Protein AF-R6RIB2-F1 (afdb_monomer_lite)

Secondary structure (DSSP, 8-state):
---TTBPPHHHHHHHHHHHHHHHHHHHHHHIIIIIHHHHHHSHHHHHHHHHHHHHHHT-TTTEEE-TTS-EEES--TTT--GGGHHHHHHHHHHHHHHH-TT-HHHHHHHHHHHT-TTTEEEETTTTEEEE-B-TTSPBP--HHHHHHHHHHHHHHHHHHHHHH-HHHHHHHHHHHHHHHHHHHHHHHHHHIIIIIIHHHHSGGG--HHHHHTTEEEEESS-SSSBPPHHHHHHHHHHHHHHHHHHHHTTTHHHHHHHHHHHHSTT---HHHHHHTEEEEEHHHHHHHHHHHHHHHHHHHHHHHHHHHHHTTSSS-S------------

Sequence (329 aa):
MNNRYKANPTSRLVATLIDLLICFVLYTLLASFVINPIVSNSDDYKNSFEVYERTLCAYPTLIIKNENNQMTFYLTNKTYDNTKTQEYDNNFIAIYNSCDPTGEQAKAYVESQKAQDKIFVYDEVSNTCSLYKDENGKEVDASSFYLNAQNAVFQYLHKYLMKNNSEYNTSYTKVLNYTNGSKYVGIFVSLLIVFLLFPMIFKNGETLGKKIFSLRLGKISDDVEPIKKWQVLVRFVIIALEVMGSLILYGIPLLVSMLMMMFTKNNFAIHDYAARTLVLDNKLIAREMNTTNNVIDVEANTVSTEEKSDEKTENTEEVIEIKNSDVDE

Radius of gyration: 39.17 Å; chains: 1; bounding box: 84×40×154 Å

Structure (mmCIF, N/CA/C/O backbone):
data_AF-R6RIB2-F1
#
_entry.id   AF-R6RIB2-F1
#
loop_
_atom_site.group_PDB
_atom_site.id
_atom_site.type_symbol
_atom_site.label_atom_id
_atom_site.label_alt_id
_atom_site.label_comp_id
_atom_site.label_asym_id
_atom_site.label_entity_id
_atom_site.label_seq_id
_atom_site.pdbx_PDB_ins_code
_atom_site.Cartn_x
_atom_site.Cartn_y
_atom_site.Cartn_z
_atom_site.occupancy
_atom_site.B_iso_or_equiv
_atom_site.auth_seq_id
_atom_site.auth_comp_id
_atom_site.auth_asym_id
_atom_site.auth_atom_id
_atom_site.pdbx_PDB_model_num
ATOM 1 N N . MET A 1 1 ? 16.097 19.258 -36.459 1.00 47.47 1 MET A N 1
ATOM 2 C CA . MET A 1 1 ? 16.703 17.975 -36.869 1.00 47.47 1 MET A CA 1
ATOM 3 C C . MET A 1 1 ? 15.576 17.037 -37.244 1.00 47.47 1 MET A C 1
ATOM 5 O O . MET A 1 1 ? 14.666 16.866 -36.442 1.00 47.47 1 MET A O 1
ATOM 9 N N . ASN A 1 2 ? 15.573 16.549 -38.482 1.00 51.31 2 ASN A N 1
ATOM 10 C CA . ASN A 1 2 ? 14.544 15.648 -38.990 1.00 51.31 2 ASN A CA 1
ATOM 11 C C . ASN A 1 2 ? 15.121 14.226 -38.936 1.00 51.31 2 ASN A C 1
ATOM 13 O O . ASN A 1 2 ? 15.840 13.818 -39.846 1.00 51.31 2 ASN A O 1
ATOM 17 N N . ASN A 1 3 ? 14.908 13.529 -37.819 1.00 66.25 3 ASN A N 1
ATOM 18 C CA . ASN A 1 3 ? 15.473 12.195 -37.594 1.00 66.25 3 ASN A CA 1
ATOM 19 C C . ASN A 1 3 ? 14.651 11.179 -38.391 1.00 66.25 3 ASN A C 1
ATOM 21 O O . ASN A 1 3 ? 13.522 10.856 -38.013 1.00 66.25 3 ASN A O 1
ATOM 25 N N . ARG A 1 4 ? 15.210 10.717 -39.515 1.00 70.75 4 ARG A N 1
ATOM 26 C CA . ARG A 1 4 ? 14.517 9.908 -40.538 1.00 70.75 4 ARG A CA 1
ATOM 27 C C . ARG A 1 4 ? 13.958 8.589 -39.998 1.00 70.75 4 ARG A C 1
ATOM 29 O O . ARG A 1 4 ? 12.928 8.119 -40.460 1.00 70.75 4 ARG A O 1
ATOM 36 N N . TYR A 1 5 ? 14.592 8.039 -38.966 1.00 83.38 5 TYR A N 1
ATOM 37 C CA . TYR A 1 5 ? 14.292 6.712 -38.417 1.00 83.38 5 TYR A CA 1
ATOM 38 C C . TYR A 1 5 ? 13.518 6.739 -37.097 1.00 83.38 5 TYR A C 1
ATOM 40 O O . TYR A 1 5 ? 13.434 5.735 -36.383 1.00 83.38 5 TYR A O 1
ATOM 48 N N . LYS A 1 6 ? 13.008 7.906 -36.706 1.00 84.69 6 LYS A N 1
ATOM 49 C CA . LYS A 1 6 ? 12.360 8.097 -35.412 1.00 84.69 6 LYS A CA 1
ATOM 50 C C . LYS A 1 6 ? 11.087 7.257 -35.303 1.00 84.69 6 LYS A C 1
ATOM 52 O O . LYS A 1 6 ? 10.217 7.303 -36.167 1.00 84.69 6 LYS A O 1
ATOM 57 N N . ALA A 1 7 ? 10.950 6.542 -34.191 1.00 85.69 7 ALA A N 1
ATOM 58 C CA . ALA A 1 7 ? 9.785 5.702 -33.952 1.00 85.69 7 ALA A CA 1
ATOM 59 C C . ALA A 1 7 ? 8.506 6.520 -33.695 1.00 85.69 7 ALA A C 1
ATOM 61 O O . ALA A 1 7 ? 8.541 7.582 -33.056 1.00 85.69 7 ALA A O 1
ATOM 62 N N . ASN A 1 8 ? 7.364 5.978 -34.132 1.00 88.44 8 ASN A N 1
ATOM 63 C CA . ASN A 1 8 ? 6.043 6.553 -33.883 1.00 88.44 8 ASN A CA 1
ATOM 64 C C . ASN A 1 8 ? 5.800 6.699 -32.359 1.00 88.44 8 ASN A C 1
ATOM 66 O O . ASN A 1 8 ? 6.003 5.726 -31.620 1.00 88.44 8 ASN A O 1
ATOM 70 N N . PRO A 1 9 ? 5.371 7.880 -31.864 1.00 86.19 9 PRO A N 1
ATOM 71 C CA . PRO A 1 9 ? 5.070 8.096 -30.447 1.00 86.19 9 PRO A CA 1
ATOM 72 C C . PRO A 1 9 ? 4.091 7.067 -29.863 1.00 86.19 9 PRO A C 1
ATOM 74 O O . PRO A 1 9 ? 4.280 6.649 -28.723 1.00 86.19 9 PRO A O 1
ATOM 77 N N . THR A 1 10 ? 3.111 6.581 -30.633 1.00 88.50 10 THR A N 1
ATOM 78 C CA . THR A 1 10 ? 2.164 5.558 -30.159 1.00 88.50 10 THR A CA 1
ATOM 79 C C . THR A 1 10 ? 2.853 4.223 -29.881 1.00 88.50 10 THR A C 1
ATOM 81 O O . THR A 1 10 ? 2.674 3.653 -28.808 1.00 88.50 10 THR A O 1
ATOM 84 N N . SER A 1 11 ? 3.695 3.731 -30.795 1.00 89.38 11 SER A N 1
ATOM 85 C CA . SER A 1 11 ? 4.431 2.472 -30.594 1.00 89.38 11 SER A CA 1
ATOM 86 C C . SER A 1 11 ? 5.393 2.564 -29.407 1.00 89.38 11 SER A C 1
ATOM 88 O O . SER A 1 11 ? 5.550 1.604 -28.659 1.00 89.38 11 SER A O 1
ATOM 90 N N . ARG A 1 12 ? 5.994 3.739 -29.185 1.00 89.88 12 ARG A N 1
ATOM 91 C CA . ARG A 1 12 ? 6.851 4.005 -28.018 1.00 89.88 12 ARG A CA 1
ATOM 92 C C . ARG A 1 12 ? 6.073 4.023 -26.709 1.00 89.88 12 ARG A C 1
ATOM 94 O O . ARG A 1 12 ? 6.560 3.502 -25.705 1.00 89.88 12 ARG A O 1
ATOM 101 N N . LEU A 1 13 ? 4.878 4.610 -26.721 1.00 90.44 13 LEU A N 1
ATOM 102 C CA . LEU A 1 13 ? 3.993 4.622 -25.566 1.00 90.44 13 LEU A CA 1
ATOM 103 C C . LEU A 1 13 ? 3.588 3.202 -25.183 1.00 90.44 13 LEU A C 1
ATOM 105 O O . LEU A 1 13 ? 3.780 2.804 -24.040 1.00 90.44 13 LEU A O 1
ATOM 109 N N . VAL A 1 14 ? 3.102 2.421 -26.148 1.00 92.44 14 VAL A N 1
ATOM 110 C CA . VAL A 1 14 ? 2.671 1.041 -25.903 1.00 92.44 14 VAL A CA 1
ATOM 111 C C . VAL A 1 14 ? 3.847 0.166 -25.456 1.00 92.44 14 VAL A C 1
ATOM 113 O O . VAL A 1 14 ? 3.695 -0.605 -24.512 1.00 92.44 14 VAL A O 1
ATOM 116 N N . ALA A 1 15 ? 5.037 0.335 -26.045 1.00 93.12 15 ALA A N 1
ATOM 117 C CA . ALA A 1 15 ? 6.249 -0.346 -25.584 1.00 93.12 15 ALA A CA 1
ATOM 118 C C . ALA A 1 15 ? 6.570 -0.021 -24.113 1.00 93.12 15 ALA A C 1
ATOM 120 O O . ALA A 1 15 ? 6.810 -0.932 -23.326 1.00 93.12 15 ALA A O 1
ATOM 121 N N . THR A 1 16 ? 6.506 1.259 -23.729 1.00 91.25 16 THR A N 1
ATOM 122 C CA . THR A 1 16 ? 6.726 1.695 -22.338 1.00 91.25 16 THR A CA 1
ATOM 123 C C . THR A 1 16 ? 5.664 1.133 -21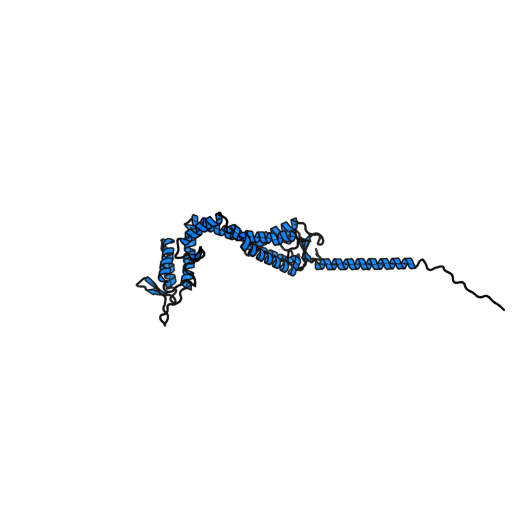.387 1.00 91.25 16 THR A C 1
ATOM 125 O O . THR A 1 16 ? 6.002 0.702 -20.290 1.00 91.25 16 THR A O 1
ATOM 128 N N . LEU A 1 17 ? 4.390 1.089 -21.794 1.00 92.94 17 LEU A N 1
ATOM 129 C CA . LEU A 1 17 ? 3.315 0.498 -20.987 1.00 92.94 17 LEU A CA 1
ATOM 130 C C . LEU A 1 17 ? 3.514 -1.007 -20.777 1.00 92.94 17 LEU A C 1
ATOM 132 O O . LEU A 1 17 ? 3.288 -1.500 -19.675 1.00 92.94 17 LEU A O 1
ATOM 136 N N . ILE A 1 18 ? 3.981 -1.730 -21.799 1.00 95.69 18 ILE A N 1
ATOM 137 C CA . ILE A 1 18 ? 4.347 -3.145 -21.664 1.00 95.69 18 ILE A CA 1
ATOM 138 C C . ILE A 1 18 ? 5.528 -3.312 -20.710 1.00 95.69 18 ILE A C 1
ATOM 140 O O . ILE A 1 18 ? 5.477 -4.180 -19.845 1.00 95.69 18 ILE A O 1
ATOM 144 N N . ASP A 1 19 ? 6.560 -2.472 -20.808 1.00 95.06 19 ASP A N 1
ATOM 145 C CA . ASP A 1 19 ? 7.682 -2.514 -19.865 1.00 95.06 19 ASP A CA 1
ATOM 146 C C . ASP A 1 19 ? 7.220 -2.252 -18.420 1.00 95.06 19 ASP A C 1
ATOM 148 O O . ASP A 1 19 ? 7.635 -2.961 -17.505 1.00 95.06 19 ASP A O 1
ATOM 152 N N . LEU A 1 20 ? 6.308 -1.297 -18.203 1.00 94.50 20 LEU A N 1
ATOM 153 C CA . LEU A 1 20 ? 5.715 -1.037 -16.886 1.00 94.50 20 LEU A CA 1
ATOM 154 C C . LEU A 1 20 ? 4.855 -2.206 -16.385 1.00 94.50 20 LEU A C 1
ATOM 156 O O . LEU A 1 20 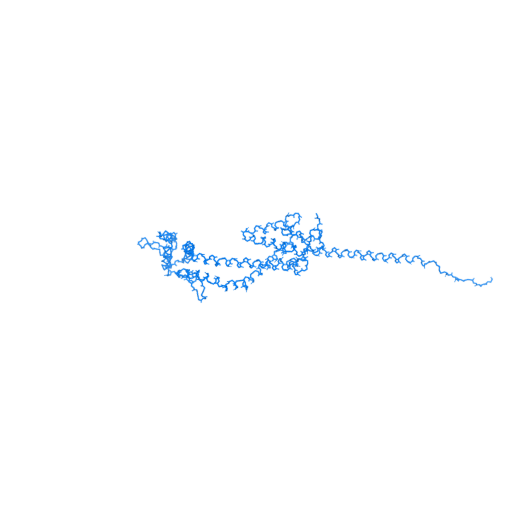? 4.904 -2.529 -15.198 1.00 94.50 20 LEU A O 1
ATOM 160 N N . LEU A 1 21 ? 4.108 -2.874 -17.267 1.00 96.19 21 LEU A N 1
ATOM 161 C CA . LEU A 1 21 ? 3.358 -4.081 -16.918 1.00 96.19 21 LEU A CA 1
ATOM 162 C C . LEU A 1 21 ? 4.302 -5.222 -16.515 1.00 96.19 21 LEU A C 1
ATOM 164 O O . LEU A 1 21 ? 4.064 -5.890 -15.511 1.00 96.19 21 LEU A O 1
ATOM 168 N N . ILE A 1 22 ? 5.400 -5.415 -17.251 1.00 96.38 22 ILE A N 1
ATOM 169 C CA . ILE A 1 22 ? 6.435 -6.399 -16.910 1.00 96.38 22 ILE A CA 1
ATOM 170 C C . ILE A 1 22 ? 7.066 -6.054 -15.556 1.00 96.38 22 ILE A C 1
ATOM 172 O O . ILE A 1 22 ? 7.221 -6.946 -14.724 1.00 96.38 22 ILE A O 1
ATOM 176 N N . CYS A 1 23 ? 7.372 -4.778 -15.292 1.00 96.31 23 CYS A N 1
ATOM 177 C CA . CYS A 1 23 ? 7.831 -4.320 -13.977 1.00 96.31 23 CYS A CA 1
ATOM 178 C C . CYS A 1 23 ? 6.836 -4.664 -12.871 1.00 96.31 23 CYS A C 1
ATOM 180 O O . CYS A 1 23 ? 7.251 -5.123 -11.813 1.00 96.31 23 CYS A O 1
ATOM 182 N N . PHE A 1 24 ? 5.539 -4.445 -13.099 1.00 95.94 24 PHE A N 1
ATOM 183 C CA . PHE A 1 24 ? 4.503 -4.750 -12.118 1.00 95.94 24 PHE A CA 1
ATOM 184 C C . PHE A 1 24 ? 4.428 -6.252 -11.824 1.00 95.94 24 PHE A C 1
ATOM 186 O O . PHE A 1 24 ? 4.458 -6.650 -10.661 1.00 95.94 24 PHE A O 1
ATOM 193 N N . VAL A 1 25 ? 4.415 -7.096 -12.860 1.00 97.56 25 VAL A N 1
ATOM 194 C CA . VAL A 1 25 ? 4.433 -8.558 -12.695 1.00 97.56 25 VAL A CA 1
ATOM 195 C C . VAL A 1 25 ? 5.686 -8.994 -11.936 1.00 97.56 25 VAL A C 1
ATOM 197 O O . VAL A 1 25 ? 5.592 -9.712 -10.942 1.00 97.56 25 VAL A O 1
ATOM 200 N N . LEU A 1 26 ? 6.858 -8.503 -12.337 1.00 97.06 26 LEU A N 1
ATOM 201 C CA . LEU A 1 26 ? 8.120 -8.822 -11.678 1.00 97.06 26 LEU A CA 1
ATOM 202 C C . LEU A 1 26 ? 8.134 -8.372 -10.211 1.00 97.06 26 LEU A C 1
ATOM 204 O O . LEU A 1 26 ? 8.558 -9.135 -9.347 1.00 97.06 26 LEU A O 1
ATOM 208 N N . TYR A 1 27 ? 7.594 -7.188 -9.920 1.00 96.81 27 TYR A N 1
ATOM 209 C CA . TYR A 1 27 ? 7.416 -6.692 -8.561 1.00 96.81 27 TYR A CA 1
ATOM 210 C C . TYR A 1 27 ? 6.544 -7.633 -7.735 1.00 96.81 27 TYR A C 1
ATOM 212 O O . TYR A 1 27 ? 6.947 -8.001 -6.638 1.00 96.81 27 TYR A O 1
ATOM 220 N N . THR A 1 28 ? 5.384 -8.060 -8.245 1.00 96.50 28 THR A N 1
ATOM 221 C CA . THR A 1 28 ? 4.493 -8.959 -7.491 1.00 96.50 28 THR A CA 1
ATOM 222 C C . THR A 1 28 ? 5.155 -10.302 -7.177 1.00 96.50 28 THR A C 1
ATOM 224 O O . THR A 1 28 ? 5.021 -10.805 -6.059 1.00 96.50 28 THR A O 1
ATOM 227 N N . LEU A 1 29 ? 5.934 -10.847 -8.118 1.00 97.06 29 LEU A N 1
ATOM 228 C CA . LEU A 1 29 ? 6.698 -12.079 -7.920 1.00 97.06 29 LEU A CA 1
ATOM 229 C C . LEU A 1 29 ? 7.811 -11.886 -6.884 1.00 97.06 29 LEU A C 1
ATOM 231 O O . LEU A 1 29 ? 7.908 -12.657 -5.930 1.00 97.06 29 LEU A O 1
ATOM 235 N N . LEU A 1 30 ? 8.620 -10.832 -7.024 1.00 96.00 30 LEU A N 1
ATOM 236 C CA . LEU A 1 30 ? 9.699 -10.526 -6.084 1.00 96.00 30 LEU A CA 1
ATOM 237 C C . LEU A 1 30 ? 9.163 -10.226 -4.683 1.00 96.00 30 LEU A C 1
ATOM 239 O O . LEU A 1 30 ? 9.714 -10.722 -3.705 1.00 96.00 30 LEU A O 1
ATOM 243 N N . ALA A 1 31 ? 8.081 -9.456 -4.574 1.00 94.25 31 ALA A N 1
ATOM 244 C CA . ALA A 1 31 ? 7.434 -9.150 -3.306 1.00 94.25 31 ALA A CA 1
ATOM 245 C C . ALA A 1 31 ? 6.971 -10.431 -2.604 1.00 94.25 31 ALA A C 1
ATOM 247 O O . ALA A 1 31 ? 7.279 -10.625 -1.432 1.00 94.25 31 ALA A O 1
ATOM 248 N N . SER A 1 32 ? 6.300 -11.328 -3.330 1.00 93.81 32 SER A N 1
ATOM 249 C CA . SER A 1 32 ? 5.715 -12.544 -2.754 1.00 93.81 32 SER A CA 1
ATOM 250 C C . SER A 1 32 ? 6.763 -13.582 -2.354 1.00 93.81 32 SER A C 1
ATOM 252 O O . SER A 1 32 ? 6.674 -14.149 -1.269 1.00 93.81 32 SER A O 1
ATOM 254 N N . PHE A 1 33 ? 7.755 -13.832 -3.213 1.00 95.56 33 PHE A N 1
ATOM 255 C CA . PHE A 1 33 ? 8.662 -14.975 -3.055 1.00 95.56 33 PHE A CA 1
ATOM 256 C C . PHE A 1 33 ? 10.040 -14.625 -2.500 1.00 95.56 33 PHE A C 1
ATOM 258 O O . PHE A 1 33 ? 10.734 -15.515 -2.017 1.00 95.56 33 PHE A O 1
ATOM 265 N N . VAL A 1 34 ? 10.457 -13.360 -2.569 1.00 95.19 34 VAL A N 1
ATOM 266 C CA . VAL A 1 34 ? 11.814 -12.954 -2.175 1.00 95.19 34 VAL A CA 1
ATOM 267 C C . VAL A 1 34 ? 11.758 -11.944 -1.039 1.00 95.19 34 VAL A C 1
ATOM 269 O O . VAL A 1 34 ? 12.246 -12.204 0.054 1.00 95.19 34 VAL A O 1
ATOM 272 N N . ILE A 1 35 ? 11.129 -10.796 -1.266 1.00 94.38 35 ILE A N 1
ATOM 273 C CA . ILE A 1 35 ? 11.257 -9.640 -0.380 1.00 94.38 35 ILE A CA 1
ATOM 274 C C . ILE A 1 35 ? 10.443 -9.823 0.900 1.00 94.38 35 ILE A C 1
ATOM 276 O O . ILE A 1 35 ? 11.005 -9.667 1.982 1.00 94.38 35 ILE A O 1
ATOM 280 N N . ASN A 1 36 ? 9.154 -10.177 0.810 1.00 91.88 36 ASN A N 1
ATOM 281 C CA . ASN A 1 36 ? 8.334 -10.360 2.009 1.00 91.88 36 ASN A CA 1
ATOM 282 C C . ASN A 1 36 ? 8.888 -11.471 2.912 1.00 91.88 36 ASN A C 1
ATOM 284 O O . ASN A 1 36 ? 9.038 -11.193 4.098 1.00 91.88 36 ASN A O 1
ATOM 288 N N . PRO A 1 37 ? 9.282 -12.659 2.401 1.00 93.81 37 PRO A N 1
ATOM 289 C CA . PRO A 1 37 ? 9.919 -13.684 3.227 1.00 93.81 37 PRO A CA 1
ATOM 290 C C . PRO A 1 37 ? 11.214 -13.227 3.905 1.00 93.81 37 PRO A C 1
ATOM 292 O O . PRO A 1 37 ? 11.463 -13.611 5.045 1.00 93.81 37 PRO A O 1
ATOM 295 N N . ILE A 1 38 ? 12.043 -12.412 3.241 1.00 93.19 38 ILE A N 1
ATOM 296 C CA . ILE A 1 38 ? 13.263 -11.853 3.849 1.00 93.19 38 ILE A CA 1
ATOM 297 C C . ILE A 1 38 ? 12.895 -10.903 4.994 1.00 93.19 38 ILE A C 1
ATOM 299 O O . ILE A 1 38 ? 13.422 -11.027 6.098 1.00 93.19 38 ILE A O 1
ATOM 303 N N . VAL A 1 39 ? 11.969 -9.974 4.751 1.00 92.81 39 VAL A N 1
ATOM 304 C CA . VAL A 1 39 ? 11.575 -8.958 5.736 1.00 92.81 39 VAL A CA 1
ATOM 305 C C . VAL A 1 39 ? 10.860 -9.592 6.926 1.00 92.81 39 VAL A C 1
ATOM 307 O O . VAL A 1 39 ? 11.233 -9.324 8.066 1.00 92.81 39 VAL A O 1
ATOM 310 N N . SER A 1 40 ? 9.892 -10.480 6.685 1.00 90.31 40 SER A N 1
ATOM 311 C CA . SER A 1 40 ? 9.119 -11.134 7.745 1.00 90.31 40 SER A CA 1
ATOM 312 C C . SER A 1 40 ? 9.964 -12.057 8.620 1.00 90.31 40 SER A C 1
ATOM 314 O O . SER A 1 40 ? 9.586 -12.342 9.753 1.00 90.31 40 SER A O 1
ATOM 316 N N . ASN A 1 41 ? 11.098 -12.544 8.105 1.00 92.75 41 ASN A N 1
ATOM 317 C CA . ASN A 1 41 ? 12.015 -13.381 8.868 1.00 92.75 41 ASN A CA 1
ATOM 318 C C . ASN A 1 41 ? 13.055 -12.609 9.675 1.00 92.75 41 ASN A C 1
ATOM 320 O O . ASN A 1 41 ? 13.677 -13.230 10.536 1.00 92.75 41 ASN A O 1
ATOM 324 N N . SER A 1 42 ? 13.220 -11.307 9.435 1.00 94.25 42 SER A N 1
ATOM 325 C CA . SER A 1 42 ? 14.163 -10.483 10.191 1.00 94.25 42 SER A CA 1
ATOM 326 C C . SER A 1 42 ? 13.755 -10.352 11.661 1.00 94.25 42 SER A C 1
ATOM 328 O O . SER A 1 42 ? 12.573 -10.177 11.974 1.00 94.25 42 SER A O 1
ATOM 330 N N . ASP A 1 43 ? 14.738 -10.418 12.561 1.00 94.81 43 ASP A N 1
ATOM 331 C CA . ASP A 1 43 ? 14.499 -10.354 14.008 1.00 94.81 43 ASP A CA 1
ATOM 332 C C . ASP A 1 43 ? 1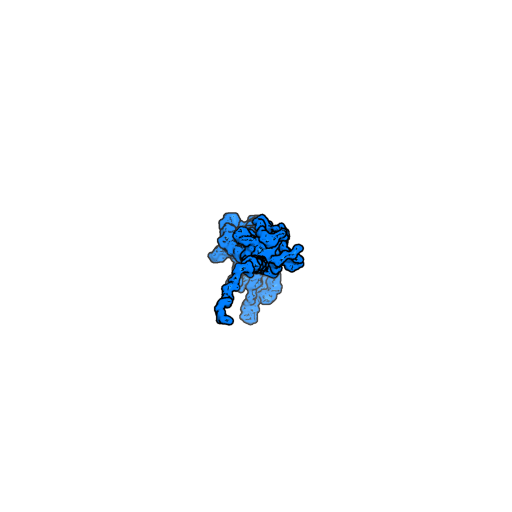3.871 -9.017 14.413 1.00 94.81 43 ASP A C 1
ATOM 334 O O . ASP A 1 43 ? 12.918 -8.986 15.187 1.00 94.81 43 ASP A O 1
ATOM 338 N N . ASP A 1 44 ? 14.326 -7.910 13.823 1.00 92.62 44 ASP A N 1
ATOM 339 C CA . ASP A 1 44 ? 13.767 -6.584 14.095 1.00 92.62 44 ASP A CA 1
ATOM 340 C C . ASP A 1 44 ? 12.281 -6.483 13.732 1.00 92.62 44 ASP A C 1
ATOM 342 O O . ASP A 1 44 ? 11.496 -5.895 14.488 1.00 92.62 44 ASP A O 1
ATOM 346 N N . TYR A 1 45 ? 11.880 -7.055 12.589 1.00 94.94 45 TYR A N 1
ATOM 347 C CA . TYR A 1 45 ? 10.475 -7.096 12.194 1.00 94.94 45 TYR A CA 1
ATOM 348 C C . TYR A 1 45 ? 9.673 -7.974 13.150 1.00 94.94 45 TYR A C 1
ATOM 350 O O . TYR A 1 45 ? 8.642 -7.526 13.644 1.00 94.94 45 TYR A O 1
ATOM 358 N N . LYS A 1 46 ? 10.154 -9.189 13.448 1.00 95.06 46 LYS A N 1
ATOM 359 C CA . LYS A 1 46 ? 9.482 -10.132 14.354 1.00 95.06 46 LYS A CA 1
ATOM 360 C C . LYS A 1 46 ? 9.265 -9.532 15.739 1.00 95.06 46 LYS A C 1
ATOM 362 O O . LYS A 1 46 ? 8.130 -9.499 16.199 1.00 95.06 46 LYS A O 1
ATOM 367 N N . ASN A 1 47 ? 10.313 -8.976 16.342 1.00 95.56 47 ASN A N 1
ATOM 368 C CA . ASN A 1 47 ? 10.252 -8.363 17.669 1.00 95.56 47 ASN A CA 1
ATOM 369 C C . ASN A 1 47 ? 9.275 -7.177 17.695 1.00 95.56 47 ASN A C 1
ATOM 371 O O . ASN A 1 47 ? 8.464 -7.045 18.610 1.00 95.56 47 ASN A O 1
ATOM 375 N N . SER A 1 48 ? 9.312 -6.318 16.669 1.00 96.44 48 SER A N 1
ATOM 376 C CA . SER A 1 48 ? 8.390 -5.175 16.577 1.00 96.44 48 SER A CA 1
ATOM 377 C C . SER A 1 48 ? 6.945 -5.633 16.352 1.00 96.44 48 SER A C 1
ATOM 379 O O . SER A 1 48 ? 6.014 -5.073 16.930 1.00 96.44 48 SER A O 1
ATOM 381 N N . PHE A 1 49 ? 6.744 -6.660 15.525 1.00 95.62 49 PHE A N 1
ATOM 382 C CA . PHE A 1 49 ? 5.426 -7.215 15.249 1.00 95.62 49 PHE A CA 1
ATOM 383 C C . PHE A 1 49 ? 4.832 -7.910 16.475 1.00 95.62 49 PHE A C 1
ATOM 385 O O . PHE A 1 49 ? 3.653 -7.723 16.747 1.00 95.62 49 PHE A O 1
ATOM 392 N N . GLU A 1 50 ? 5.634 -8.640 17.249 1.00 94.94 50 GLU A N 1
ATOM 393 C CA . GLU A 1 50 ? 5.197 -9.302 18.480 1.00 94.94 50 GLU A CA 1
ATOM 394 C C . GLU A 1 50 ? 4.713 -8.292 19.524 1.00 94.94 50 GLU A C 1
ATOM 396 O O . GLU A 1 50 ? 3.650 -8.471 20.114 1.00 94.94 50 GLU A O 1
ATOM 401 N N . VAL A 1 51 ? 5.441 -7.189 19.721 1.00 95.94 51 VAL A N 1
ATOM 402 C CA . VAL A 1 51 ? 5.004 -6.116 20.625 1.00 95.94 51 VAL A CA 1
ATOM 403 C C . VAL A 1 51 ? 3.695 -5.493 20.139 1.00 95.94 51 VAL A C 1
ATOM 405 O O . VAL A 1 51 ? 2.759 -5.352 20.925 1.00 95.94 51 VAL A O 1
ATOM 408 N N . TYR A 1 52 ? 3.615 -5.153 18.848 1.00 95.38 52 TYR A N 1
ATOM 409 C CA . TYR A 1 52 ? 2.403 -4.612 18.227 1.00 95.38 52 TYR A CA 1
ATOM 410 C C . TYR A 1 52 ? 1.199 -5.549 18.411 1.00 95.38 52 TYR A C 1
ATOM 412 O O . TYR A 1 52 ? 0.132 -5.113 18.848 1.00 95.38 52 TYR A O 1
ATOM 420 N N . GLU A 1 53 ? 1.390 -6.838 18.133 1.00 94.75 53 GLU A N 1
ATOM 421 C CA . GLU A 1 53 ? 0.378 -7.880 18.265 1.00 94.75 53 GLU A CA 1
ATOM 422 C C . GLU A 1 53 ? -0.056 -8.061 19.720 1.00 94.75 53 GLU A C 1
ATOM 424 O O . GLU A 1 53 ? -1.249 -8.036 20.016 1.00 94.75 53 GLU A O 1
ATOM 429 N N . ARG A 1 54 ? 0.894 -8.201 20.646 1.00 95.06 54 ARG A N 1
ATOM 430 C CA . ARG A 1 54 ? 0.627 -8.387 22.075 1.00 95.06 54 ARG A CA 1
ATOM 431 C C . ARG A 1 54 ? -0.184 -7.231 22.654 1.00 95.06 54 ARG A C 1
ATOM 433 O O . ARG A 1 54 ? -1.111 -7.472 23.421 1.00 95.06 54 ARG A O 1
ATOM 440 N N . THR A 1 55 ? 0.138 -5.987 22.295 1.00 94.69 55 THR A N 1
ATOM 441 C CA . THR A 1 55 ? -0.606 -4.817 22.785 1.00 94.69 55 THR A CA 1
ATOM 442 C C . THR A 1 55 ? -2.042 -4.786 22.263 1.00 94.69 55 THR A C 1
ATOM 444 O O . THR A 1 55 ? -2.942 -4.421 23.013 1.00 94.69 55 THR A O 1
ATOM 447 N N . LEU A 1 56 ? -2.284 -5.180 21.009 1.00 93.38 56 LEU A N 1
ATOM 448 C CA . LEU A 1 56 ? -3.642 -5.233 20.457 1.00 93.38 56 LEU A CA 1
ATOM 449 C C . LEU A 1 56 ? -4.452 -6.408 21.008 1.00 93.38 56 LEU A C 1
ATOM 451 O O . LEU A 1 56 ? -5.604 -6.228 21.390 1.00 93.38 56 LEU A O 1
ATOM 455 N N . CYS A 1 57 ? -3.838 -7.585 21.123 1.00 92.19 57 CYS A N 1
ATOM 456 C CA . CYS A 1 57 ? -4.466 -8.779 21.689 1.00 92.19 57 CYS A CA 1
ATOM 457 C C . CYS A 1 57 ? -4.757 -8.659 23.197 1.00 92.19 57 CYS A C 1
ATOM 459 O O . CYS A 1 57 ? -5.486 -9.485 23.739 1.00 92.19 57 CYS A O 1
ATOM 461 N N . ALA A 1 58 ? -4.245 -7.626 23.880 1.00 92.00 58 ALA A N 1
ATOM 462 C CA . ALA A 1 58 ? -4.682 -7.274 25.233 1.00 92.00 58 ALA A CA 1
ATOM 463 C C . ALA A 1 58 ? -6.150 -6.795 25.283 1.00 92.00 58 ALA A C 1
ATOM 465 O O . ALA A 1 58 ? -6.733 -6.729 26.363 1.00 92.00 58 ALA A O 1
ATOM 466 N N . TYR A 1 59 ? -6.755 -6.511 24.122 1.00 91.12 59 TYR A N 1
ATOM 467 C CA . TYR A 1 59 ? -8.169 -6.184 23.942 1.00 91.12 59 TYR A CA 1
ATOM 468 C C . TYR A 1 59 ? -8.870 -7.307 23.145 1.00 91.12 59 TYR A C 1
ATOM 470 O O . TYR A 1 59 ? -9.249 -7.102 21.986 1.00 91.12 59 TYR A O 1
ATOM 478 N N . PRO A 1 60 ? -9.054 -8.508 23.736 1.00 81.19 60 PRO A N 1
ATOM 479 C CA . PRO A 1 60 ? -9.550 -9.698 23.030 1.00 81.19 60 PRO A CA 1
ATOM 480 C C . PRO A 1 60 ? -10.988 -9.553 22.519 1.00 81.19 60 PRO A C 1
ATOM 482 O O . PRO A 1 60 ? -11.424 -10.291 21.645 1.00 81.19 60 PRO A O 1
ATOM 485 N N . THR A 1 61 ? -11.730 -8.582 23.041 1.00 84.75 61 THR A N 1
ATOM 486 C CA . THR A 1 61 ? -13.089 -8.244 22.605 1.00 84.75 61 THR A CA 1
ATOM 487 C C . THR A 1 61 ? -13.121 -7.471 21.284 1.00 84.75 61 THR A C 1
ATOM 489 O O . THR A 1 61 ? -14.192 -7.243 20.726 1.00 84.75 61 THR A O 1
ATOM 492 N N . LEU A 1 62 ? -11.951 -7.070 20.779 1.00 89.88 62 LEU A N 1
ATOM 493 C CA . LEU A 1 62 ? -11.779 -6.339 19.530 1.00 89.88 62 LEU A CA 1
ATOM 494 C C . LEU A 1 62 ? -10.913 -7.117 18.538 1.00 89.88 62 LEU A C 1
ATOM 496 O O . LEU A 1 62 ? -11.277 -7.241 17.368 1.00 89.88 62 LEU A O 1
ATOM 500 N N . ILE A 1 63 ? -9.772 -7.634 19.001 1.00 92.75 63 ILE A N 1
ATOM 501 C CA . ILE A 1 63 ? -8.808 -8.369 18.178 1.00 92.75 63 ILE A CA 1
ATOM 502 C C . ILE A 1 63 ? -8.470 -9.692 18.853 1.00 92.75 63 ILE A C 1
ATOM 504 O O . ILE A 1 63 ? -8.022 -9.724 19.995 1.00 92.75 63 ILE A O 1
ATOM 508 N N . ILE A 1 64 ? -8.638 -10.779 18.106 1.00 92.12 64 ILE A N 1
ATOM 509 C CA . ILE A 1 64 ? -8.324 -12.145 18.524 1.00 92.12 64 ILE A CA 1
ATOM 510 C C . ILE A 1 64 ? -7.308 -12.773 17.576 1.00 92.12 64 ILE A C 1
ATOM 512 O O . ILE A 1 64 ? -7.100 -12.302 16.457 1.00 92.12 64 ILE A O 1
ATOM 516 N N . LYS A 1 65 ? -6.709 -13.886 17.999 1.00 91.56 65 LYS A N 1
ATOM 517 C CA . LYS A 1 65 ? -5.974 -14.764 17.091 1.00 91.56 65 LYS A CA 1
ATOM 518 C C . LYS A 1 65 ? -6.895 -15.859 16.570 1.00 91.56 65 LYS A C 1
ATOM 520 O O . LYS A 1 65 ? -7.586 -16.506 17.352 1.00 91.56 65 LYS A O 1
ATOM 525 N N . ASN A 1 66 ? -6.902 -16.060 15.258 1.00 88.62 66 ASN A N 1
ATOM 526 C CA . ASN A 1 66 ? -7.605 -17.184 14.645 1.00 88.62 66 ASN A CA 1
ATOM 527 C C . ASN A 1 66 ? -6.830 -18.505 14.833 1.00 88.62 66 ASN A C 1
ATOM 529 O O . ASN A 1 66 ? -5.726 -18.527 15.378 1.00 88.62 66 ASN A O 1
ATOM 533 N N . GLU A 1 67 ? -7.386 -19.605 14.323 1.00 89.06 67 GLU A N 1
ATOM 534 C CA . GLU A 1 67 ? -6.779 -20.948 14.372 1.00 89.06 67 GLU A CA 1
ATOM 535 C C . GLU A 1 67 ? -5.373 -21.012 13.745 1.00 89.06 67 GLU A C 1
ATOM 537 O O . GLU A 1 67 ? -4.553 -21.837 14.136 1.00 89.06 67 GLU A O 1
ATOM 542 N N . ASN A 1 68 ? -5.061 -20.097 12.821 1.00 90.75 68 ASN A N 1
ATOM 543 C CA . ASN A 1 68 ? -3.757 -19.982 12.166 1.00 90.75 68 ASN A CA 1
ATOM 544 C C . ASN A 1 68 ? -2.794 -19.030 12.900 1.00 90.75 68 ASN A C 1
ATOM 546 O O . ASN A 1 68 ? -1.779 -18.633 12.327 1.00 90.75 68 ASN A O 1
ATOM 550 N N . ASN A 1 69 ? -3.105 -18.631 14.140 1.00 87.19 69 ASN A N 1
ATOM 551 C CA . ASN A 1 69 ? -2.328 -17.681 14.943 1.00 87.19 69 ASN A CA 1
ATOM 552 C C . ASN A 1 69 ? -2.177 -16.293 14.279 1.00 87.19 69 ASN A C 1
ATOM 554 O O . ASN A 1 69 ? -1.191 -15.594 14.501 1.00 87.19 69 ASN A O 1
ATOM 558 N N . GLN A 1 70 ? -3.148 -15.887 13.454 1.00 88.25 70 GLN A N 1
ATOM 559 C CA . GLN A 1 70 ? -3.183 -14.568 12.817 1.00 88.25 70 GLN A CA 1
ATOM 560 C C . GLN A 1 70 ? -4.170 -13.654 13.539 1.00 88.25 70 GLN A C 1
ATOM 562 O O . GLN A 1 70 ? -5.284 -14.076 13.860 1.00 88.25 70 GLN A O 1
ATOM 567 N N . MET A 1 71 ? -3.789 -12.389 13.732 1.00 91.62 71 MET A N 1
ATOM 568 C CA . MET A 1 71 ? -4.703 -11.365 14.234 1.00 91.62 71 MET A CA 1
ATOM 569 C C . MET A 1 71 ? -5.894 -11.184 13.294 1.00 91.62 71 MET A C 1
ATOM 571 O O . MET A 1 71 ? -5.740 -10.986 12.087 1.00 91.62 71 MET A O 1
ATOM 575 N N . THR A 1 72 ? -7.088 -11.204 13.865 1.00 92.25 72 THR A N 1
ATOM 576 C CA . THR A 1 72 ? -8.338 -10.912 13.180 1.00 92.25 72 THR A CA 1
ATOM 577 C C . THR A 1 72 ? -9.266 -10.149 14.111 1.00 92.25 72 THR A C 1
ATOM 579 O O . THR A 1 72 ? -9.114 -10.179 15.332 1.00 92.25 72 THR A O 1
ATOM 582 N N . PHE A 1 73 ? -10.222 -9.441 13.530 1.00 92.56 73 PHE A N 1
ATOM 583 C CA . PHE A 1 73 ? -11.258 -8.788 14.307 1.00 92.56 73 PHE A CA 1
ATOM 584 C C . PHE A 1 73 ? -12.182 -9.821 14.961 1.00 92.56 73 PHE A C 1
ATOM 586 O O . PHE A 1 73 ? -12.494 -10.844 14.352 1.00 92.56 73 PHE A O 1
ATOM 593 N N . TYR A 1 74 ? -12.640 -9.533 16.179 1.00 89.38 74 TYR A N 1
ATOM 594 C CA . TYR A 1 74 ? -13.577 -10.391 16.909 1.00 89.38 74 TYR A CA 1
ATOM 595 C C . TYR A 1 74 ? -14.896 -10.572 16.134 1.00 89.38 74 TYR A C 1
ATOM 597 O O . TYR A 1 74 ? -15.346 -11.697 15.887 1.00 89.38 74 TYR A O 1
ATOM 605 N N . LEU A 1 75 ? -15.480 -9.466 15.665 1.00 90.81 75 LEU A N 1
ATOM 606 C CA . LEU A 1 75 ? -16.666 -9.466 14.815 1.00 90.81 75 LEU A CA 1
ATOM 607 C C . LEU A 1 75 ? -16.297 -9.433 13.337 1.00 90.81 75 LEU A C 1
ATOM 609 O O . LEU A 1 75 ? -15.533 -8.589 12.861 1.00 90.81 75 LEU A O 1
ATOM 613 N N . THR A 1 76 ? -16.936 -10.335 12.605 1.00 87.62 76 THR A N 1
ATOM 614 C CA . THR A 1 76 ? -16.945 -10.452 11.151 1.00 87.62 76 THR A CA 1
ATOM 615 C C . THR A 1 76 ? -18.371 -10.780 10.708 1.00 87.62 76 THR A C 1
ATOM 617 O O . THR A 1 76 ? -19.178 -11.240 11.515 1.00 87.62 76 THR A O 1
ATOM 620 N N . ASN A 1 77 ? -18.670 -10.667 9.410 1.00 83.00 77 ASN A N 1
ATOM 621 C CA . ASN A 1 77 ? -19.954 -11.129 8.856 1.00 83.00 77 ASN A CA 1
ATOM 622 C C . ASN A 1 77 ? -20.276 -12.601 9.188 1.00 83.00 77 ASN A C 1
ATOM 624 O O . ASN A 1 77 ? -21.429 -13.001 9.117 1.00 83.00 77 ASN A O 1
ATOM 628 N N . LYS A 1 78 ? -19.263 -13.422 9.506 1.00 83.81 78 LYS A N 1
ATOM 629 C CA . LYS A 1 78 ? -19.433 -14.843 9.841 1.00 83.81 78 LYS A CA 1
ATOM 630 C C . LYS A 1 78 ? -19.579 -15.107 11.340 1.00 83.81 78 LYS A C 1
ATOM 632 O O . LYS A 1 78 ? -20.077 -16.164 11.702 1.00 83.81 78 LYS A O 1
ATOM 637 N N . THR A 1 79 ? -19.084 -14.206 12.187 1.00 86.25 79 THR A N 1
ATOM 638 C CA . THR A 1 79 ? -19.030 -14.391 13.650 1.00 86.25 79 THR A CA 1
ATOM 639 C C . THR A 1 79 ? -20.048 -13.538 14.398 1.00 86.25 79 THR A C 1
ATOM 641 O O . THR A 1 79 ? -20.222 -13.720 15.600 1.00 86.25 79 THR A O 1
ATOM 644 N N . TYR A 1 80 ? -20.712 -12.616 13.701 1.00 90.19 80 TYR A N 1
ATOM 645 C CA . TYR A 1 80 ? -21.771 -11.794 14.263 1.00 90.19 80 TYR A CA 1
ATOM 646 C C . TYR A 1 80 ? -22.993 -12.631 14.665 1.00 90.19 80 TYR A C 1
ATOM 648 O O . TYR A 1 80 ? -23.440 -13.498 13.913 1.00 90.19 80 TYR A O 1
ATOM 656 N N . ASP A 1 81 ? -23.537 -12.328 15.842 1.00 89.81 81 ASP A N 1
ATOM 657 C CA . ASP A 1 81 ? -24.690 -12.997 16.432 1.00 89.81 81 ASP A CA 1
ATOM 658 C C . ASP A 1 81 ? -25.609 -11.958 17.097 1.00 89.81 81 ASP A C 1
ATOM 660 O O . ASP A 1 81 ? -25.203 -11.263 18.033 1.00 89.81 81 ASP A O 1
ATOM 664 N N . ASN A 1 82 ? -26.858 -11.866 16.627 1.00 87.31 82 ASN A N 1
ATOM 665 C CA . ASN A 1 82 ? -27.870 -10.954 17.178 1.00 87.31 82 ASN A CA 1
ATOM 666 C C . ASN A 1 82 ? -28.099 -11.165 18.687 1.00 87.31 82 ASN A C 1
ATOM 668 O O . ASN A 1 82 ? -28.389 -10.210 19.408 1.00 87.31 82 ASN A O 1
ATOM 672 N N . THR A 1 83 ? -27.901 -12.387 19.192 1.00 87.56 83 THR A N 1
ATOM 673 C CA . THR A 1 83 ? -28.116 -12.715 20.610 1.00 87.56 83 THR A CA 1
ATOM 674 C C . THR A 1 83 ? -27.037 -12.155 21.541 1.00 87.56 83 THR A C 1
ATOM 676 O O . THR A 1 83 ? -27.225 -12.131 22.757 1.00 87.56 83 THR A O 1
ATOM 679 N N . LYS A 1 84 ? -25.916 -11.673 20.989 1.00 90.00 84 LYS A N 1
ATOM 680 C CA . LYS A 1 84 ? -24.755 -11.169 21.742 1.00 90.00 84 LYS A CA 1
ATOM 681 C C . LYS A 1 84 ? -24.577 -9.654 21.665 1.00 90.00 84 LYS A C 1
ATOM 683 O O . LYS A 1 84 ? -23.569 -9.128 22.124 1.00 90.00 84 LYS A O 1
ATOM 688 N N . THR A 1 85 ? -25.545 -8.927 21.121 1.00 89.69 85 THR A N 1
ATOM 689 C CA . THR A 1 85 ? -25.468 -7.467 20.938 1.00 89.69 85 THR A CA 1
ATOM 690 C C . THR A 1 85 ? -25.129 -6.697 22.213 1.00 89.69 85 THR A C 1
ATOM 692 O O . THR A 1 85 ? -24.251 -5.837 22.189 1.00 89.69 85 THR A O 1
ATOM 695 N N . GLN A 1 86 ? -25.710 -7.084 23.351 1.00 89.19 86 GLN A N 1
ATOM 696 C CA . GLN A 1 86 ? -25.383 -6.486 24.648 1.00 89.19 86 GLN A CA 1
ATOM 697 C C . GLN A 1 86 ? -23.921 -6.729 25.070 1.00 89.19 86 GLN A C 1
ATOM 699 O O . GLN A 1 86 ? -23.294 -5.860 25.675 1.00 89.19 86 GLN A O 1
ATOM 704 N N . GLU A 1 87 ? -23.363 -7.904 24.761 1.00 91.25 87 GLU A N 1
ATOM 705 C CA . GLU A 1 87 ? -21.947 -8.212 25.005 1.00 91.25 87 GLU A CA 1
ATOM 706 C C . GLU A 1 87 ? -21.059 -7.275 24.180 1.00 91.25 87 GLU A C 1
ATOM 708 O O . GLU A 1 87 ? -20.103 -6.702 24.703 1.00 91.25 87 GLU A O 1
ATOM 713 N N . TYR A 1 88 ? -21.406 -7.067 22.908 1.00 92.25 88 TYR A N 1
ATOM 714 C CA . TYR A 1 88 ? -20.673 -6.174 22.012 1.00 92.25 88 TYR A CA 1
ATOM 715 C C . TYR A 1 88 ? -20.710 -4.724 22.505 1.00 92.25 88 TYR A C 1
ATOM 717 O O . TYR A 1 88 ? -19.661 -4.087 22.597 1.00 92.25 88 TYR A O 1
ATOM 725 N N . ASP A 1 89 ? -21.889 -4.233 22.895 1.00 93.00 89 ASP A N 1
ATOM 726 C CA . ASP A 1 89 ? -22.072 -2.883 23.437 1.00 93.00 89 ASP A CA 1
ATOM 727 C C . ASP A 1 89 ? -21.215 -2.659 24.682 1.00 93.00 89 ASP A C 1
ATOM 729 O O . ASP A 1 89 ? -20.438 -1.703 24.751 1.00 93.00 89 ASP A O 1
ATOM 733 N N . ASN A 1 90 ? -21.299 -3.583 25.642 1.00 92.19 90 ASN A N 1
ATOM 734 C CA . ASN A 1 90 ? -20.524 -3.518 26.876 1.00 92.19 90 ASN A CA 1
ATOM 735 C C . ASN A 1 90 ? -19.016 -3.499 26.588 1.00 92.19 90 ASN A C 1
ATOM 737 O O . ASN A 1 90 ? -18.276 -2.721 27.193 1.00 92.19 90 ASN A O 1
ATOM 741 N N . ASN A 1 91 ? -18.562 -4.314 25.634 1.00 93.25 91 ASN A N 1
ATOM 742 C CA . ASN A 1 91 ? -17.160 -4.384 25.238 1.00 93.25 91 ASN A CA 1
ATOM 743 C C . ASN A 1 91 ? -16.671 -3.081 24.590 1.00 93.25 91 ASN A C 1
ATOM 745 O O . ASN A 1 91 ? -15.597 -2.587 24.938 1.00 93.25 91 ASN A O 1
ATOM 749 N N . PHE A 1 92 ? -17.446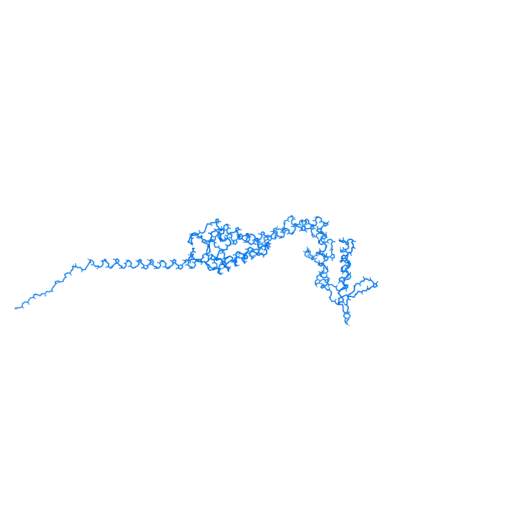 -2.499 23.674 1.00 95.19 92 PHE A N 1
ATOM 750 C CA . PHE A 1 92 ? -17.084 -1.244 23.011 1.00 95.19 92 PHE A CA 1
ATOM 751 C C . PHE A 1 92 ? -17.057 -0.074 23.992 1.00 95.19 92 PHE A C 1
ATOM 753 O O . PHE A 1 92 ? -16.093 0.694 24.011 1.00 95.19 92 PHE A O 1
ATOM 760 N N . ILE A 1 93 ? -18.064 0.019 24.863 1.00 93.62 93 ILE A N 1
ATOM 761 C CA . ILE A 1 93 ? -18.133 1.030 25.923 1.00 93.62 93 ILE A CA 1
ATOM 762 C C . ILE A 1 93 ? -16.943 0.894 26.881 1.00 93.62 93 ILE A C 1
ATOM 764 O O . ILE A 1 93 ? -16.325 1.901 27.231 1.00 93.62 93 ILE A O 1
ATOM 768 N N . ALA A 1 94 ? -16.576 -0.330 27.276 1.00 93.25 94 ALA A N 1
ATOM 769 C CA . ALA A 1 94 ? -15.423 -0.567 28.143 1.00 93.25 94 ALA A CA 1
ATOM 770 C C . ALA A 1 94 ? -14.112 -0.075 27.508 1.00 93.25 94 ALA A C 1
ATOM 772 O O . ALA A 1 94 ? -13.321 0.591 28.180 1.00 93.25 94 ALA A O 1
ATOM 773 N N . ILE A 1 95 ? -13.902 -0.333 26.211 1.00 95.06 95 ILE A N 1
ATOM 774 C CA . ILE A 1 95 ? -12.721 0.159 25.489 1.00 95.06 95 ILE A CA 1
ATOM 775 C C . ILE A 1 95 ? -12.728 1.689 25.434 1.00 95.06 95 ILE A C 1
ATOM 777 O O . ILE A 1 95 ? -11.725 2.306 25.796 1.00 95.06 95 ILE A O 1
ATOM 781 N N . TYR A 1 96 ? -13.845 2.319 25.056 1.00 95.50 96 TYR A N 1
ATOM 782 C CA . TYR A 1 96 ? -13.937 3.780 25.031 1.00 95.50 96 TYR A CA 1
ATOM 783 C C . TYR A 1 96 ? -13.625 4.401 26.390 1.00 95.50 96 TYR A C 1
ATOM 785 O O . TYR A 1 96 ? -12.783 5.291 26.458 1.00 95.50 96 TYR A O 1
ATOM 793 N N . ASN A 1 97 ? -14.215 3.890 27.470 1.00 93.69 97 ASN A N 1
ATOM 794 C CA . ASN A 1 97 ? -13.962 4.390 28.823 1.00 93.69 97 ASN A CA 1
ATOM 795 C C . ASN A 1 97 ? -12.507 4.176 29.272 1.00 93.69 97 ASN A C 1
ATOM 797 O O . ASN A 1 97 ? -11.971 4.991 30.018 1.00 93.69 97 ASN A O 1
ATOM 801 N N . SER A 1 98 ? -11.844 3.109 28.807 1.00 91.81 98 SER A N 1
ATOM 802 C CA . SER A 1 98 ? -10.418 2.884 29.087 1.00 91.81 98 SER A CA 1
ATOM 803 C C . SER A 1 98 ? -9.505 3.894 28.379 1.00 91.81 98 SER A C 1
ATOM 805 O O . SER A 1 98 ? -8.448 4.253 28.897 1.00 91.81 98 SER A O 1
ATOM 807 N N . CYS A 1 99 ? -9.919 4.377 27.205 1.00 92.94 99 CYS A N 1
ATOM 808 C CA . CYS A 1 99 ? -9.165 5.335 26.401 1.00 92.94 99 CYS A CA 1
ATOM 809 C C . CYS A 1 99 ? -9.535 6.802 26.698 1.00 92.94 99 CYS A C 1
ATOM 811 O O . CYS A 1 99 ? -8.722 7.697 26.465 1.00 92.94 99 CYS A O 1
ATOM 813 N N . ASP A 1 100 ? -10.744 7.057 27.197 1.00 91.94 100 ASP A N 1
ATOM 814 C CA . ASP A 1 100 ? -11.307 8.384 27.442 1.00 91.94 100 ASP A CA 1
ATOM 815 C C . ASP A 1 100 ? -11.961 8.467 28.831 1.00 91.94 100 ASP A C 1
ATOM 817 O O . ASP A 1 100 ? -13.128 8.099 28.995 1.00 91.94 100 ASP A O 1
ATOM 821 N N . PRO A 1 101 ? -11.254 9.020 29.834 1.00 84.00 101 PRO A N 1
ATOM 822 C CA . PRO A 1 101 ? -11.798 9.189 31.178 1.00 84.00 101 PRO A CA 1
ATOM 823 C C . PRO A 1 101 ? -13.033 10.097 31.253 1.00 84.00 101 PRO A C 1
ATOM 825 O O . PRO A 1 101 ? -13.750 10.060 32.249 1.00 84.00 101 PRO A O 1
ATOM 828 N N . THR A 1 102 ? -13.286 10.936 30.240 1.00 91.31 102 THR A N 1
ATOM 829 C CA . THR A 1 102 ? -14.472 11.809 30.216 1.00 91.31 102 THR A CA 1
ATOM 830 C C . THR A 1 102 ? -15.753 11.043 29.867 1.00 91.31 102 THR A C 1
ATOM 832 O O . THR A 1 102 ? -16.860 11.512 30.155 1.00 91.31 102 THR A O 1
ATOM 835 N N . GLY A 1 103 ? -15.609 9.859 29.256 1.00 91.00 103 GLY A N 1
ATOM 836 C CA . GLY A 1 103 ? -16.709 9.033 28.767 1.00 91.00 103 GLY A CA 1
ATOM 837 C C . GLY A 1 103 ? -17.467 9.643 27.584 1.00 91.00 103 GLY A C 1
ATOM 838 O O . GLY A 1 103 ? -18.556 9.172 27.258 1.00 91.00 103 GLY A O 1
ATOM 839 N N . GLU A 1 104 ? -16.945 10.694 26.943 1.00 93.62 104 GLU A N 1
ATOM 840 C CA . GLU A 1 104 ? -17.622 11.380 25.839 1.00 93.62 104 GLU A CA 1
ATOM 841 C C . GLU A 1 104 ? -17.807 10.446 24.639 1.00 93.62 104 GLU A C 1
ATOM 843 O O . GLU A 1 104 ? -18.894 10.382 24.067 1.00 93.62 104 GLU A O 1
ATOM 848 N N . GLN A 1 105 ? -16.792 9.644 24.306 1.00 93.56 105 GLN A N 1
ATOM 849 C CA . GLN A 1 105 ? -16.895 8.689 23.196 1.00 93.56 105 GLN A CA 1
ATOM 850 C C . GLN A 1 105 ? -17.868 7.541 23.468 1.00 93.56 105 GLN A C 1
ATOM 852 O O . GLN A 1 105 ? -18.617 7.146 22.576 1.00 93.56 105 GLN A O 1
ATOM 857 N N . ALA A 1 106 ? -17.908 7.035 24.703 1.00 93.69 106 ALA A N 1
ATOM 858 C CA . ALA A 1 106 ? -18.883 6.020 25.091 1.00 93.69 106 ALA A CA 1
ATOM 859 C C . ALA A 1 106 ? -20.319 6.561 24.994 1.00 93.69 106 ALA A C 1
ATOM 861 O O . ALA A 1 106 ? -21.210 5.867 24.510 1.00 93.69 106 ALA A O 1
ATOM 862 N N . LYS A 1 107 ? -20.542 7.825 25.380 1.00 93.19 107 LYS A N 1
ATOM 863 C CA . LYS A 1 107 ? -21.836 8.498 25.189 1.00 93.19 107 LYS A CA 1
ATOM 864 C C . LYS A 1 107 ? -22.166 8.669 23.709 1.00 93.19 107 LYS A C 1
ATOM 866 O O . LYS A 1 107 ? -23.270 8.332 23.304 1.00 93.19 107 LYS A O 1
ATOM 871 N N . ALA A 1 108 ? -21.214 9.130 22.896 1.00 94.56 108 ALA A N 1
ATOM 872 C CA . ALA A 1 108 ? -21.409 9.289 21.455 1.00 94.56 108 ALA A CA 1
ATOM 873 C C . ALA A 1 108 ? -21.773 7.962 20.764 1.00 94.56 108 ALA A C 1
ATOM 875 O O . ALA A 1 108 ? -22.614 7.950 19.867 1.00 94.56 108 ALA A O 1
ATOM 876 N N . TYR A 1 109 ? -21.196 6.842 21.210 1.00 94.62 109 TYR A N 1
ATOM 877 C CA . TYR A 1 109 ? -21.579 5.508 20.753 1.00 94.62 109 TYR A CA 1
ATOM 878 C C . TYR A 1 109 ? -23.054 5.198 21.049 1.00 94.62 109 TYR A C 1
ATOM 880 O O . TYR A 1 109 ? -23.799 4.855 20.131 1.00 94.62 109 TYR A O 1
ATOM 888 N N . VAL A 1 110 ? -23.499 5.389 22.294 1.00 92.31 110 VAL A N 1
ATOM 889 C CA . VAL A 1 110 ? -24.901 5.157 22.685 1.00 92.31 110 VAL A CA 1
ATOM 890 C C . VAL A 1 110 ? -25.855 6.081 21.916 1.00 92.31 110 VAL A C 1
ATOM 892 O O . VAL A 1 110 ? -26.883 5.631 21.416 1.00 92.31 110 VAL A O 1
ATOM 895 N N . GLU A 1 111 ? -25.504 7.356 21.737 1.00 93.00 111 GLU A N 1
ATOM 896 C CA . GLU A 1 111 ? -26.292 8.288 20.917 1.00 93.00 111 GLU A CA 1
ATOM 897 C C . GLU A 1 111 ? -26.359 7.853 19.442 1.00 93.00 111 GLU A C 1
ATOM 899 O O . GLU A 1 111 ? -27.396 8.002 18.796 1.00 93.00 111 GLU A O 1
ATOM 904 N N . SER A 1 112 ? -25.298 7.238 18.906 1.00 93.62 112 SER A N 1
ATOM 905 C CA . SER A 1 112 ? -25.320 6.683 17.547 1.00 93.62 112 SER A CA 1
ATOM 906 C C . SER A 1 112 ? -26.273 5.491 17.400 1.00 93.62 112 SER A C 1
ATOM 908 O O . SER A 1 112 ? -26.859 5.326 16.331 1.00 93.62 112 SER A O 1
ATOM 910 N N . GLN A 1 113 ? -26.477 4.699 18.462 1.00 92.69 113 GLN A N 1
ATOM 911 C CA . GLN A 1 113 ? -27.497 3.645 18.482 1.00 92.69 113 GLN A CA 1
ATOM 912 C C . GLN A 1 113 ? -28.903 4.251 18.490 1.00 92.69 113 GLN A C 1
ATOM 914 O O . GLN A 1 113 ? -29.744 3.844 17.694 1.00 92.69 113 GLN A O 1
ATOM 919 N N . LYS A 1 114 ? -29.146 5.272 19.326 1.00 90.75 114 LYS A N 1
ATOM 920 C CA . LYS A 1 114 ? -30.442 5.975 19.397 1.00 90.75 114 LYS A CA 1
ATOM 921 C C . LYS A 1 114 ? -30.849 6.608 18.069 1.00 90.75 114 LYS A C 1
ATOM 923 O O . LYS A 1 114 ? -32.028 6.641 17.737 1.00 90.75 114 LYS A O 1
ATOM 928 N N . ALA A 1 115 ? -29.877 7.102 17.305 1.00 91.06 115 ALA A N 1
ATOM 929 C CA . ALA A 1 115 ? -30.116 7.687 15.989 1.00 91.06 115 ALA A CA 1
ATOM 930 C C . ALA A 1 115 ? -30.541 6.656 14.923 1.00 91.06 115 ALA A C 1
ATOM 932 O O . ALA A 1 115 ? -31.007 7.043 13.853 1.00 91.06 115 ALA A O 1
ATOM 933 N N . GLN A 1 116 ? -30.371 5.358 15.188 1.00 91.94 116 GLN A N 1
ATOM 934 C CA . GLN A 1 116 ? -30.719 4.258 14.288 1.00 91.94 116 GLN A CA 1
ATOM 935 C C . GLN A 1 116 ? -32.051 3.624 14.716 1.00 91.94 116 GLN A C 1
ATOM 937 O O . GLN A 1 116 ? -32.115 2.447 15.073 1.00 91.94 116 GLN A O 1
ATOM 942 N N . ASP A 1 117 ? -33.124 4.410 14.650 1.00 85.81 117 ASP A N 1
ATOM 943 C CA . ASP A 1 117 ? -34.495 4.060 15.066 1.00 85.81 117 ASP A CA 1
ATOM 944 C C . ASP A 1 117 ? -35.094 2.824 14.364 1.00 85.81 117 ASP A C 1
ATOM 946 O O . ASP A 1 117 ? -35.988 2.165 14.891 1.00 85.81 117 ASP A O 1
ATOM 950 N N . LYS A 1 118 ? -34.581 2.473 13.180 1.00 88.25 118 LYS A N 1
ATOM 951 C CA . LYS A 1 118 ? -34.962 1.258 12.435 1.00 88.25 118 LYS A CA 1
ATOM 952 C C . LYS A 1 118 ? -34.253 -0.014 12.899 1.00 88.25 118 LYS A C 1
ATOM 954 O O . LYS A 1 118 ? -34.637 -1.104 12.482 1.00 88.25 118 LYS A O 1
ATOM 959 N N . ILE A 1 119 ? -33.183 0.125 13.676 1.00 89.75 119 ILE A N 1
ATOM 960 C CA . ILE A 1 119 ? -32.328 -0.984 14.118 1.00 89.75 119 ILE A CA 1
ATOM 961 C C . ILE A 1 119 ? -32.462 -1.179 15.626 1.00 89.75 119 ILE A C 1
ATOM 963 O O . ILE A 1 119 ? -32.493 -2.318 16.090 1.00 89.75 119 ILE A O 1
ATOM 967 N N . PHE A 1 120 ? -32.577 -0.087 16.382 1.00 93.50 120 PHE A N 1
ATOM 968 C CA . PHE A 1 120 ? -32.609 -0.108 17.836 1.00 93.50 120 PHE A CA 1
ATOM 969 C C . PHE A 1 120 ? -33.864 0.555 18.398 1.00 93.50 120 PHE A C 1
ATOM 971 O O . PHE A 1 120 ? -34.342 1.570 17.898 1.00 93.50 120 PHE A O 1
ATOM 978 N N . VAL A 1 121 ? -34.347 -0.007 19.501 1.00 90.00 121 VAL A N 1
ATOM 979 C CA . VAL A 1 121 ? -35.355 0.574 20.381 1.00 90.00 121 VAL A CA 1
ATOM 980 C C . VAL A 1 121 ? -34.658 0.961 21.676 1.00 90.00 121 VAL A C 1
ATOM 982 O O . VAL A 1 121 ? -34.096 0.107 22.367 1.00 90.00 121 VAL A O 1
ATOM 985 N N . TYR A 1 122 ? -34.672 2.252 21.989 1.00 87.69 122 TYR A N 1
ATOM 986 C CA . TYR A 1 122 ? -34.103 2.777 23.222 1.00 87.69 122 TYR A CA 1
ATOM 987 C C . TYR A 1 122 ? -35.139 2.746 24.348 1.00 87.69 122 TYR A C 1
ATOM 989 O O . TYR A 1 122 ? -36.248 3.256 24.191 1.00 87.69 122 TYR A O 1
ATOM 997 N N . ASP A 1 123 ? -34.764 2.154 25.478 1.00 85.88 123 ASP A N 1
ATOM 998 C CA . ASP A 1 123 ? -35.551 2.157 26.707 1.00 85.88 123 ASP A CA 1
ATOM 999 C C . ASP A 1 123 ? -35.027 3.264 27.637 1.00 85.88 123 ASP A C 1
ATOM 1001 O O . ASP A 1 123 ? -33.900 3.201 28.137 1.00 85.88 123 ASP A O 1
ATOM 1005 N N . GLU A 1 124 ? -35.847 4.298 27.859 1.00 83.88 124 GLU A N 1
ATOM 1006 C CA . GLU A 1 124 ? -35.514 5.432 28.733 1.00 83.88 124 GLU A CA 1
ATOM 1007 C C . GLU A 1 124 ? -35.383 5.034 30.211 1.00 83.88 124 GLU A C 1
ATOM 1009 O O . GLU A 1 124 ? -34.684 5.709 30.968 1.00 83.88 124 GLU A O 1
ATOM 1014 N N . VAL A 1 125 ? -36.038 3.948 30.634 1.00 81.00 125 VAL A N 1
ATOM 1015 C CA . VAL A 1 125 ? -36.062 3.497 32.030 1.00 81.00 125 VAL A CA 1
ATOM 1016 C C . VAL A 1 125 ? -34.787 2.734 32.366 1.00 81.00 125 VAL A C 1
ATOM 1018 O O . VAL A 1 125 ? -34.173 2.983 33.405 1.00 81.00 125 VAL A O 1
ATOM 1021 N N . SER A 1 126 ? -34.368 1.814 31.495 1.00 76.69 126 SER A N 1
ATOM 1022 C CA . SER A 1 126 ? -33.125 1.053 31.673 1.00 76.69 126 SER A CA 1
ATOM 1023 C C . SER A 1 126 ? -31.895 1.763 31.104 1.00 76.69 126 SER A C 1
ATOM 1025 O O . SER A 1 126 ? -30.773 1.365 31.416 1.00 76.69 126 SER A O 1
ATOM 1027 N N . ASN A 1 127 ? -3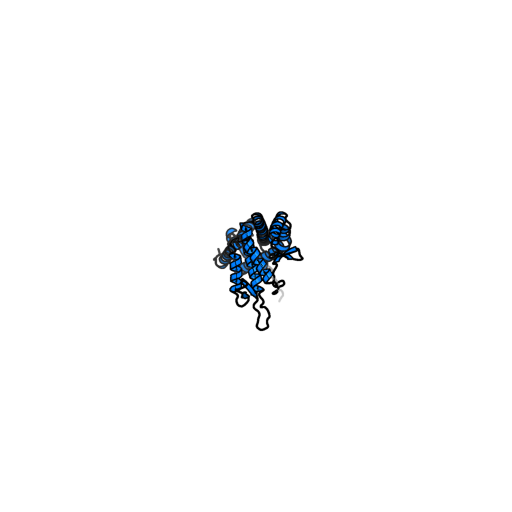2.088 2.815 30.301 1.00 77.75 127 ASN A N 1
ATOM 1028 C CA . ASN A 1 127 ? -31.039 3.529 29.575 1.00 77.75 127 ASN A CA 1
ATOM 1029 C C . ASN A 1 127 ? -30.227 2.595 28.652 1.00 77.75 127 ASN A C 1
ATOM 1031 O O . ASN A 1 127 ? -29.006 2.721 28.539 1.00 77.75 127 ASN A O 1
ATOM 1035 N N . THR A 1 128 ? -30.902 1.640 28.001 1.00 80.06 128 THR A N 1
ATOM 1036 C CA . THR A 1 128 ? -30.282 0.648 27.104 1.00 80.06 128 THR A CA 1
ATOM 1037 C C . THR A 1 128 ? -30.969 0.600 25.745 1.00 80.06 128 THR A C 1
ATOM 1039 O O . THR A 1 128 ? -32.186 0.749 25.647 1.00 80.06 128 THR A O 1
ATOM 1042 N N . CYS A 1 129 ? -30.195 0.330 24.695 1.00 84.94 129 CYS A N 1
ATOM 1043 C CA . CYS A 1 129 ? -30.712 0.030 23.363 1.00 84.94 129 CYS A CA 1
ATOM 1044 C C . CYS A 1 129 ? -30.920 -1.482 23.218 1.00 84.94 129 CYS A C 1
ATOM 1046 O O . CYS A 1 129 ? -30.052 -2.267 23.581 1.00 84.94 129 CYS A O 1
ATOM 1048 N N . SER A 1 130 ? -32.058 -1.888 22.665 1.00 86.75 130 SER A N 1
ATOM 1049 C CA . SER A 1 130 ? -32.345 -3.276 22.285 1.00 86.75 130 SER A CA 1
ATOM 1050 C C . SER A 1 130 ? -32.635 -3.355 20.789 1.00 86.75 130 SER A C 1
ATOM 1052 O O . SER A 1 130 ? -32.989 -2.346 20.182 1.00 86.75 130 SER A O 1
ATOM 1054 N N . LEU A 1 131 ? -32.461 -4.522 20.167 1.00 90.25 131 LEU A N 1
ATOM 1055 C CA . LEU A 1 131 ? -32.748 -4.672 18.739 1.00 90.25 131 LEU A CA 1
ATOM 1056 C C . LEU A 1 131 ? -34.245 -4.511 18.454 1.00 90.25 131 LEU A C 1
ATOM 1058 O O . LEU A 1 131 ? -35.095 -5.074 19.148 1.00 90.25 131 LEU A O 1
ATOM 1062 N N . TYR A 1 132 ? -34.559 -3.783 17.383 1.00 89.88 132 TYR A N 1
ATOM 1063 C CA . TYR A 1 132 ? -35.907 -3.723 16.838 1.00 89.88 132 TYR A CA 1
ATOM 1064 C C . TYR A 1 132 ? -36.353 -5.119 16.389 1.00 89.88 132 TYR A C 1
ATOM 1066 O O . TYR A 1 132 ? -35.586 -5.868 15.775 1.00 89.88 132 TYR A O 1
ATOM 1074 N N . LYS A 1 133 ? -37.611 -5.457 16.681 1.00 89.00 133 LYS A N 1
ATOM 1075 C CA . LYS A 1 133 ? -38.259 -6.692 16.233 1.00 89.00 133 LYS A CA 1
ATOM 1076 C C . LYS A 1 133 ? -39.272 -6.358 15.152 1.00 89.00 133 LYS A C 1
ATOM 1078 O O . LYS A 1 133 ? -40.099 -5.472 15.345 1.00 89.00 133 LYS A O 1
ATOM 1083 N N . ASP A 1 134 ? -39.187 -7.062 14.030 1.00 86.44 134 ASP A N 1
ATOM 1084 C CA . ASP A 1 134 ? -40.123 -6.921 12.920 1.00 86.44 134 ASP A CA 1
ATOM 1085 C C . ASP A 1 134 ? -41.545 -7.383 13.291 1.00 86.44 134 ASP A C 1
ATOM 1087 O O . ASP A 1 134 ? -41.808 -7.868 14.395 1.00 86.44 134 ASP A O 1
ATOM 1091 N N . GLU A 1 135 ? -42.479 -7.256 12.347 1.00 86.56 135 GLU A N 1
ATOM 1092 C CA . GLU A 1 135 ? -43.884 -7.658 12.518 1.00 86.56 135 GLU A CA 1
ATOM 1093 C C . GLU A 1 135 ? -44.057 -9.148 12.883 1.00 86.56 135 GLU A C 1
ATOM 1095 O O . GLU A 1 135 ? -45.083 -9.531 13.442 1.00 86.56 135 GLU A O 1
ATOM 1100 N N . ASN A 1 136 ? -43.047 -9.986 12.618 1.00 86.44 136 ASN A N 1
ATOM 1101 C CA . ASN A 1 136 ? -43.022 -11.411 12.953 1.00 86.44 136 ASN A CA 1
ATOM 1102 C C . ASN A 1 136 ? -42.294 -11.698 14.279 1.00 86.44 136 ASN A C 1
ATOM 1104 O O . ASN A 1 136 ? -42.102 -12.861 14.642 1.00 86.44 136 ASN A O 1
ATOM 1108 N N . GLY A 1 137 ? -41.862 -10.661 15.001 1.00 82.56 137 GLY A N 1
ATOM 1109 C CA . GLY A 1 137 ? -41.106 -10.773 16.244 1.00 82.56 137 GLY A CA 1
ATOM 1110 C C . GLY A 1 137 ? -39.632 -11.144 16.053 1.00 82.56 137 GLY A C 1
ATOM 1111 O O . GLY A 1 137 ? -38.968 -11.472 17.040 1.00 82.56 137 GLY A O 1
ATOM 1112 N N . LYS A 1 138 ? -39.108 -11.107 14.821 1.00 85.81 138 LYS A N 1
ATOM 1113 C CA . LYS A 1 138 ? -37.708 -11.412 14.512 1.00 85.81 138 LYS A CA 1
ATOM 1114 C C . LYS A 1 138 ? -36.856 -10.150 14.612 1.00 85.81 138 LYS A C 1
ATOM 1116 O O . LYS A 1 138 ? -37.214 -9.097 14.097 1.00 85.81 138 LYS A O 1
ATOM 1121 N N . GLU A 1 139 ? -35.705 -10.268 15.262 1.00 87.19 139 GLU A N 1
ATOM 1122 C CA . GLU A 1 139 ? -34.751 -9.165 15.387 1.00 87.19 139 GLU A CA 1
ATOM 1123 C C . GLU A 1 139 ? -34.154 -8.778 14.030 1.00 87.19 139 GLU A C 1
ATOM 1125 O O . GLU A 1 139 ? -33.784 -9.642 13.224 1.00 87.19 139 GLU A O 1
ATOM 1130 N N . VAL A 1 140 ? -34.045 -7.471 13.797 1.00 89.44 140 VAL A N 1
ATOM 1131 C CA . VAL A 1 140 ? -33.390 -6.906 12.613 1.00 89.44 140 VAL A CA 1
ATOM 1132 C C . VAL A 1 140 ? -31.899 -7.256 12.623 1.00 89.44 140 VAL A C 1
ATOM 1134 O O . VAL A 1 140 ? -31.264 -7.344 13.672 1.00 89.44 140 VAL A O 1
ATOM 1137 N N . ASP A 1 141 ? -31.328 -7.476 11.440 1.00 89.19 141 ASP A N 1
ATOM 1138 C CA . ASP A 1 141 ? -29.886 -7.669 11.283 1.00 89.19 141 ASP A CA 1
ATOM 1139 C C . ASP A 1 141 ? -29.143 -6.345 11.522 1.00 89.19 141 ASP A C 1
ATOM 1141 O O . ASP A 1 141 ? -29.247 -5.409 10.725 1.00 89.19 141 ASP A O 1
ATOM 1145 N N . ALA A 1 142 ? -28.375 -6.275 12.612 1.00 92.44 142 ALA A N 1
ATOM 1146 C CA . ALA A 1 142 ? -27.546 -5.120 12.947 1.00 92.44 142 ALA A CA 1
ATOM 1147 C C . ALA A 1 142 ? -26.049 -5.349 12.659 1.00 92.44 142 ALA A C 1
ATOM 1149 O O . ALA A 1 142 ? -25.216 -4.539 13.073 1.00 92.44 142 ALA A O 1
ATOM 1150 N N . SER A 1 143 ? -25.680 -6.404 11.921 1.00 92.94 143 SER A N 1
ATOM 1151 C CA . SER A 1 143 ? -24.284 -6.759 11.609 1.00 92.94 143 SER A CA 1
ATOM 1152 C C . SER A 1 143 ? -23.477 -5.574 11.080 1.00 92.94 143 SER A C 1
ATOM 1154 O O . SER A 1 143 ? -22.396 -5.268 11.584 1.00 92.94 143 SER A O 1
ATOM 1156 N N . SER A 1 144 ? -24.030 -4.846 10.109 1.00 93.12 144 SER A N 1
ATOM 1157 C CA . SER A 1 144 ? -23.384 -3.680 9.500 1.00 93.12 144 SER A CA 1
ATOM 1158 C C . SER A 1 144 ? -23.116 -2.564 10.513 1.00 93.12 144 SER A C 1
ATOM 1160 O O . SER A 1 144 ? -22.059 -1.934 10.459 1.00 93.12 144 SER A O 1
ATOM 1162 N N . PHE A 1 145 ? -24.034 -2.333 11.458 1.00 94.94 145 PHE A N 1
ATOM 1163 C CA . PHE A 1 145 ? -23.827 -1.361 12.531 1.00 94.94 145 PHE A CA 1
ATOM 1164 C C . PHE A 1 145 ? -22.659 -1.791 13.424 1.00 94.94 145 PHE A C 1
ATOM 1166 O O . PHE A 1 145 ? -21.708 -1.029 13.594 1.00 94.94 145 PHE A O 1
ATOM 1173 N N . TYR A 1 146 ? -22.679 -3.030 13.922 1.00 94.94 146 TYR A N 1
ATOM 1174 C CA . TYR A 1 146 ? -21.666 -3.533 14.852 1.00 94.94 146 TYR A CA 1
ATOM 1175 C C . TYR A 1 146 ? -20.269 -3.641 14.230 1.00 94.94 146 TYR A C 1
ATOM 1177 O O . TYR A 1 146 ? -19.278 -3.334 14.888 1.00 94.94 146 TYR A O 1
ATOM 1185 N N . LEU A 1 147 ? -20.166 -4.006 12.950 1.00 94.44 147 LEU A N 1
ATOM 1186 C CA . LEU A 1 147 ? -18.887 -4.031 12.233 1.00 94.44 147 LEU A CA 1
ATOM 1187 C C . LEU A 1 147 ? -18.312 -2.623 12.042 1.00 94.44 147 LEU A C 1
ATOM 1189 O O . LEU A 1 147 ? -17.108 -2.414 12.210 1.00 94.44 147 LEU A O 1
ATOM 1193 N N . ASN A 1 148 ? -19.162 -1.640 11.738 1.00 94.81 148 ASN A N 1
ATOM 1194 C CA . ASN A 1 148 ? -18.747 -0.242 11.639 1.00 94.81 148 ASN A CA 1
ATOM 1195 C C . ASN A 1 148 ? -18.352 0.330 13.007 1.00 94.81 148 ASN A C 1
ATOM 1197 O O . ASN A 1 148 ? -17.321 0.995 13.111 1.00 94.81 148 ASN A O 1
ATOM 1201 N N . ALA A 1 149 ? -19.117 0.021 14.056 1.00 95.31 149 ALA A N 1
ATOM 1202 C CA . ALA A 1 149 ? -18.802 0.393 15.430 1.00 95.31 149 ALA A CA 1
ATOM 1203 C C . ALA A 1 149 ? -17.456 -0.194 15.874 1.00 95.31 149 ALA A C 1
ATOM 1205 O O . ALA A 1 149 ? -16.599 0.543 16.353 1.00 95.31 149 ALA A O 1
ATOM 1206 N N . GLN A 1 150 ? -17.210 -1.481 15.617 1.00 95.19 150 GLN A N 1
ATOM 1207 C CA . GLN A 1 150 ? -15.930 -2.127 15.906 1.00 95.19 150 GLN A CA 1
ATOM 1208 C C . GLN A 1 150 ? -14.758 -1.418 15.214 1.00 95.19 150 GLN A C 1
ATOM 1210 O O . GLN A 1 150 ? -13.721 -1.173 15.832 1.00 95.19 150 GLN A O 1
ATOM 1215 N N . ASN A 1 151 ? -14.917 -1.050 13.939 1.00 94.94 151 ASN A N 1
ATOM 1216 C CA . ASN A 1 151 ? -13.899 -0.301 13.205 1.00 94.94 151 ASN A CA 1
ATOM 1217 C C . ASN A 1 151 ? -13.655 1.087 13.819 1.00 94.94 151 ASN A C 1
ATOM 1219 O O . ASN A 1 151 ? -12.502 1.508 13.929 1.00 94.94 151 ASN A O 1
ATOM 1223 N N . ALA A 1 152 ? -14.708 1.789 14.246 1.00 95.94 152 ALA A N 1
ATOM 1224 C CA . ALA A 1 152 ? -14.591 3.085 14.913 1.00 95.94 152 ALA A CA 1
ATOM 1225 C C . ALA A 1 152 ? -13.883 2.969 16.276 1.00 95.94 152 ALA A C 1
ATOM 1227 O O . ALA A 1 152 ? -12.975 3.754 16.566 1.00 95.94 152 ALA A O 1
ATOM 1228 N N . VAL A 1 153 ? -14.232 1.956 17.076 1.00 96.25 153 VAL A N 1
ATOM 1229 C CA . VAL A 1 153 ? -13.568 1.631 18.351 1.00 96.25 153 VAL A CA 1
ATOM 1230 C C . VAL A 1 153 ? -12.090 1.331 18.113 1.00 96.25 153 VAL A C 1
ATOM 1232 O O . VAL A 1 153 ? -11.232 1.892 18.792 1.00 96.25 153 VAL A O 1
ATOM 1235 N N . PHE A 1 154 ? -11.767 0.512 17.108 1.00 96.19 154 PHE A N 1
ATOM 1236 C CA . PHE A 1 154 ? -10.386 0.200 16.750 1.00 96.19 154 PHE A CA 1
ATOM 1237 C C . PHE A 1 154 ? -9.589 1.435 16.337 1.00 96.19 154 PHE A C 1
ATOM 1239 O O . PHE A 1 154 ? -8.470 1.620 16.812 1.00 96.19 154 PHE A O 1
ATOM 1246 N N . GLN A 1 155 ? -10.145 2.303 15.490 1.00 95.38 155 GLN A N 1
ATOM 1247 C CA . GLN A 1 155 ? -9.471 3.542 15.094 1.00 95.38 155 GLN A CA 1
ATOM 1248 C C . GLN A 1 155 ? -9.210 4.454 16.298 1.00 95.38 155 GLN A C 1
ATOM 1250 O O . GLN A 1 155 ? -8.127 5.039 16.406 1.00 95.38 155 GLN A O 1
ATOM 1255 N N . TYR A 1 156 ? -10.173 4.550 17.219 1.00 95.94 156 TYR A N 1
ATOM 1256 C CA . TYR A 1 156 ? -10.019 5.330 18.442 1.00 95.94 156 TYR A CA 1
ATOM 1257 C C . TYR A 1 156 ? -8.936 4.748 19.359 1.00 95.94 156 TYR A C 1
ATOM 1259 O O . TYR A 1 156 ? -8.016 5.470 19.750 1.00 95.94 156 TYR A O 1
ATOM 1267 N N . LEU A 1 157 ? -8.988 3.438 19.627 1.00 96.06 157 LEU A N 1
ATOM 1268 C CA . LEU A 1 157 ? -7.984 2.715 20.407 1.00 96.06 157 LEU A CA 1
ATOM 1269 C C . LEU A 1 157 ? -6.592 2.860 19.785 1.00 96.06 157 LEU A C 1
ATOM 1271 O O . LEU A 1 157 ? -5.640 3.204 20.480 1.00 96.06 157 LEU A O 1
ATOM 1275 N N . HIS A 1 158 ? -6.462 2.659 18.473 1.00 95.44 158 HIS A N 1
ATOM 1276 C CA . HIS A 1 158 ? -5.198 2.817 17.759 1.00 95.44 158 HIS A CA 1
ATOM 1277 C C . HIS A 1 158 ? -4.626 4.227 17.947 1.00 95.44 158 HIS A C 1
ATOM 1279 O O . HIS A 1 158 ? -3.464 4.376 18.320 1.00 95.44 158 HIS A O 1
ATOM 1285 N N . LYS A 1 159 ? -5.444 5.272 17.765 1.00 96.00 159 LYS A N 1
ATOM 1286 C CA . LYS A 1 159 ? -5.029 6.666 17.984 1.00 96.00 159 LYS A CA 1
ATOM 1287 C C . LYS A 1 159 ? -4.619 6.921 19.437 1.00 96.00 159 LYS A C 1
ATOM 1289 O O . LYS A 1 159 ? -3.619 7.602 19.676 1.00 96.00 159 LYS A O 1
ATOM 1294 N N . TYR A 1 160 ? -5.366 6.379 20.398 1.00 95.81 160 TYR A N 1
ATOM 1295 C CA . TYR A 1 160 ? -5.041 6.465 21.820 1.00 95.81 160 TYR A CA 1
ATOM 1296 C C . TYR A 1 160 ? -3.693 5.799 22.127 1.00 95.81 160 TYR A C 1
ATOM 1298 O O . TYR A 1 160 ? -2.835 6.424 22.750 1.00 95.81 160 TYR A O 1
ATOM 1306 N N . LEU A 1 161 ? -3.471 4.572 21.647 1.00 96.31 161 LEU A N 1
ATOM 1307 C CA . LEU A 1 161 ? -2.225 3.831 21.846 1.00 96.31 161 LEU A CA 1
ATOM 1308 C C . LEU A 1 161 ? -1.041 4.529 21.169 1.00 96.31 161 LEU A C 1
ATOM 1310 O O . LEU A 1 161 ? 0.008 4.668 21.786 1.00 96.31 161 LEU A O 1
ATOM 1314 N N . MET A 1 162 ? -1.207 5.049 19.950 1.00 96.44 162 MET A N 1
ATOM 1315 C CA . MET A 1 162 ? -0.167 5.828 19.263 1.00 96.44 162 MET A CA 1
ATOM 1316 C C . MET A 1 162 ? 0.280 7.053 20.071 1.00 96.44 162 MET A C 1
ATOM 1318 O O . MET A 1 162 ? 1.459 7.411 20.057 1.00 96.44 162 MET A O 1
ATOM 1322 N N . LYS A 1 163 ? -0.655 7.703 20.775 1.00 96.56 163 LYS A N 1
ATOM 1323 C CA . LYS A 1 163 ? -0.380 8.897 21.581 1.00 96.56 163 LYS A CA 1
ATOM 1324 C C . LYS A 1 163 ? 0.198 8.566 22.959 1.00 96.56 163 LYS A C 1
ATOM 1326 O O . LYS A 1 163 ? 1.099 9.266 23.408 1.00 96.56 163 LYS A O 1
ATOM 1331 N N . ASN A 1 164 ? -0.337 7.548 23.631 1.00 95.50 164 ASN A N 1
ATOM 1332 C CA . ASN A 1 164 ? -0.089 7.305 25.057 1.00 95.50 164 ASN A CA 1
ATOM 1333 C C . ASN A 1 164 ? 0.807 6.090 25.344 1.00 95.50 164 ASN A C 1
ATOM 1335 O O . ASN A 1 164 ? 1.259 5.931 26.473 1.00 95.50 164 ASN A O 1
ATOM 1339 N N . ASN A 1 165 ? 1.090 5.241 24.353 1.00 96.25 165 ASN A N 1
ATOM 1340 C CA . ASN A 1 165 ? 1.954 4.071 24.495 1.00 96.25 165 ASN A CA 1
ATOM 1341 C C . ASN A 1 165 ? 3.137 4.168 23.514 1.00 96.25 165 ASN A C 1
ATOM 1343 O O . ASN A 1 165 ? 3.016 3.890 22.319 1.00 96.25 165 ASN A O 1
ATOM 1347 N N . SER A 1 166 ? 4.301 4.583 24.025 1.00 96.44 166 SER A N 1
ATOM 1348 C CA . SER A 1 166 ? 5.515 4.779 23.220 1.00 96.44 166 SER A CA 1
ATOM 1349 C C . SER A 1 166 ? 6.058 3.475 22.628 1.00 96.44 166 SER A C 1
ATOM 1351 O O . SER A 1 166 ? 6.565 3.484 21.503 1.00 96.44 166 SER A O 1
ATOM 1353 N N . GLU A 1 167 ? 5.924 2.360 23.351 1.00 96.75 167 GLU A N 1
ATOM 1354 C CA . GLU A 1 167 ? 6.334 1.029 22.896 1.00 96.75 167 GLU A CA 1
ATOM 1355 C C . GLU A 1 167 ? 5.489 0.599 21.691 1.00 96.75 167 GLU A C 1
ATOM 1357 O O . GLU A 1 167 ? 6.030 0.236 20.646 1.00 96.75 167 GLU A O 1
ATOM 1362 N N . TYR A 1 168 ? 4.164 0.750 21.790 1.00 96.62 168 TYR A N 1
ATOM 1363 C CA . TYR A 1 168 ? 3.232 0.493 20.696 1.00 96.62 168 TYR A CA 1
ATOM 1364 C C . TYR A 1 168 ? 3.515 1.376 19.482 1.00 96.62 168 TYR A C 1
ATOM 1366 O O . TYR A 1 168 ? 3.632 0.866 18.371 1.00 96.62 168 TYR A O 1
ATOM 1374 N N . ASN A 1 169 ? 3.656 2.690 19.685 1.00 97.25 169 ASN A N 1
ATOM 1375 C CA . ASN A 1 169 ? 3.914 3.637 18.602 1.00 97.25 169 ASN A CA 1
ATOM 1376 C C . ASN A 1 169 ? 5.209 3.289 17.849 1.00 97.25 169 ASN A C 1
ATOM 1378 O O . ASN A 1 169 ? 5.225 3.208 16.618 1.00 97.25 169 ASN A O 1
ATOM 1382 N N . THR A 1 170 ? 6.284 3.008 18.589 1.00 97.19 170 THR A N 1
ATOM 1383 C CA . THR A 1 170 ? 7.575 2.624 18.006 1.00 97.19 170 THR A CA 1
ATOM 1384 C C . THR A 1 170 ? 7.456 1.328 17.206 1.00 97.19 170 THR A C 1
ATOM 1386 O O . THR A 1 170 ? 7.892 1.270 16.055 1.00 97.19 170 THR A O 1
ATOM 1389 N N . SER A 1 171 ? 6.838 0.302 17.790 1.00 97.19 171 SER A N 1
ATOM 1390 C CA . SER A 1 171 ? 6.653 -1.007 17.163 1.00 97.19 171 SER A CA 1
ATOM 1391 C C . SER A 1 171 ? 5.769 -0.937 15.919 1.00 97.19 171 SER A C 1
ATOM 1393 O O . SER A 1 171 ? 6.163 -1.428 14.861 1.00 97.19 171 SER A O 1
ATOM 1395 N N . TYR A 1 172 ? 4.630 -0.244 15.992 1.00 96.19 172 TYR A N 1
ATOM 1396 C CA . TYR A 1 172 ? 3.750 -0.005 14.849 1.00 96.19 172 TYR A CA 1
ATOM 1397 C C . TYR A 1 172 ? 4.470 0.748 13.725 1.00 96.19 172 TYR A C 1
ATOM 1399 O O . TYR A 1 172 ? 4.430 0.325 12.570 1.00 96.19 172 TYR A O 1
ATOM 1407 N N . THR A 1 173 ? 5.185 1.827 14.056 1.00 95.69 173 THR A N 1
ATOM 1408 C CA . THR A 1 173 ? 5.936 2.619 13.072 1.00 95.69 173 THR A CA 1
ATOM 1409 C C . THR A 1 173 ? 7.017 1.780 12.392 1.00 95.69 173 THR A C 1
ATOM 1411 O O . THR A 1 173 ? 7.179 1.859 11.175 1.00 95.69 173 THR A O 1
ATOM 1414 N N . LYS A 1 174 ? 7.727 0.923 13.138 1.00 95.56 174 LYS A N 1
ATOM 1415 C CA . LYS A 1 174 ? 8.692 -0.023 12.558 1.00 95.56 174 LYS A CA 1
ATOM 1416 C C . LYS A 1 174 ? 8.013 -1.010 11.612 1.00 95.56 174 LYS A C 1
ATOM 1418 O O . LYS A 1 174 ? 8.450 -1.124 10.470 1.00 95.56 174 LYS A O 1
ATOM 1423 N N . VAL A 1 175 ? 6.936 -1.675 12.037 1.00 95.06 175 VAL A N 1
ATOM 1424 C CA . VAL A 1 175 ? 6.174 -2.615 11.190 1.00 95.06 175 VAL A CA 1
ATOM 1425 C C . VAL A 1 175 ? 5.702 -1.932 9.902 1.00 95.06 175 VAL A C 1
ATOM 1427 O O . VAL A 1 175 ? 5.871 -2.483 8.809 1.00 95.06 175 VAL A O 1
ATOM 1430 N N . LEU A 1 176 ? 5.181 -0.706 10.004 1.00 94.75 176 LEU A N 1
ATOM 1431 C CA . LEU A 1 176 ? 4.757 0.097 8.859 1.00 94.75 176 LEU A CA 1
ATOM 1432 C C . LEU A 1 176 ? 5.936 0.429 7.932 1.00 94.75 176 LEU A C 1
ATOM 1434 O O . LEU A 1 176 ? 5.825 0.275 6.716 1.00 94.75 176 LEU A O 1
ATOM 1438 N N . ASN A 1 177 ? 7.076 0.841 8.491 1.00 94.06 177 ASN A N 1
ATOM 1439 C CA . ASN A 1 177 ? 8.279 1.174 7.731 1.00 94.06 177 ASN A CA 1
ATOM 1440 C C . ASN A 1 177 ? 8.871 -0.044 7.018 1.00 94.06 177 ASN A C 1
ATOM 1442 O O . ASN A 1 177 ? 9.240 0.075 5.854 1.00 94.06 177 ASN A O 1
ATOM 1446 N N . TYR A 1 178 ? 8.913 -1.217 7.654 1.00 93.94 178 TYR A N 1
ATOM 1447 C CA . TYR A 1 178 ? 9.326 -2.461 6.996 1.00 93.94 178 TYR A CA 1
ATOM 1448 C C . TYR A 1 178 ? 8.362 -2.838 5.872 1.00 93.94 178 TYR A C 1
ATOM 1450 O O . TYR A 1 178 ? 8.788 -3.121 4.751 1.00 93.94 178 TYR A O 1
ATOM 1458 N N . THR A 1 179 ? 7.057 -2.768 6.139 1.00 91.38 179 THR A N 1
ATOM 1459 C CA . THR A 1 179 ? 6.026 -3.080 5.145 1.00 91.38 179 THR A CA 1
ATOM 1460 C C . THR A 1 179 ? 6.112 -2.137 3.945 1.00 91.38 179 THR A C 1
ATOM 1462 O O . THR A 1 179 ? 6.098 -2.589 2.805 1.00 91.38 179 THR A O 1
ATOM 1465 N N . ASN A 1 180 ? 6.252 -0.830 4.156 1.00 92.00 180 ASN A N 1
ATOM 1466 C CA . ASN A 1 180 ? 6.350 0.137 3.063 1.00 92.00 180 ASN A CA 1
ATOM 1467 C C . ASN A 1 180 ? 7.720 0.103 2.374 1.00 92.00 180 ASN A C 1
ATOM 1469 O O . ASN A 1 180 ? 7.787 0.106 1.147 1.00 92.00 180 ASN A O 1
ATOM 1473 N N . GLY A 1 181 ? 8.804 -0.006 3.141 1.00 92.31 181 GLY A N 1
ATOM 1474 C CA . GLY A 1 181 ? 10.166 -0.142 2.630 1.00 92.31 181 GLY A CA 1
ATOM 1475 C C . GLY A 1 181 ? 10.316 -1.352 1.713 1.00 92.31 181 GLY A C 1
ATOM 1476 O O . GLY A 1 181 ? 10.859 -1.222 0.618 1.00 92.31 181 GLY A O 1
ATOM 1477 N N . SER A 1 182 ? 9.743 -2.498 2.096 1.00 92.69 182 SER A N 1
ATOM 1478 C CA . SER A 1 182 ? 9.731 -3.712 1.271 1.00 92.69 182 SER A CA 1
ATOM 1479 C C . SER A 1 182 ? 9.081 -3.487 -0.103 1.00 92.69 182 SER A C 1
ATOM 1481 O O . SER A 1 182 ? 9.626 -3.905 -1.127 1.00 92.69 182 SER A O 1
ATOM 1483 N N . LYS A 1 183 ? 7.969 -2.738 -0.157 1.00 92.19 183 LYS A N 1
ATOM 1484 C CA . LYS A 1 183 ? 7.288 -2.382 -1.410 1.00 92.19 183 LYS A CA 1
ATOM 1485 C C . LYS A 1 183 ? 8.180 -1.509 -2.289 1.00 92.19 183 LYS A C 1
ATOM 1487 O O . LYS A 1 183 ? 8.353 -1.824 -3.464 1.00 92.19 183 LYS A O 1
ATOM 1492 N N . TYR A 1 184 ? 8.778 -0.455 -1.729 1.00 93.44 184 TYR A N 1
ATOM 1493 C CA . TYR A 1 184 ? 9.657 0.446 -2.483 1.00 93.44 184 TYR A CA 1
ATOM 1494 C C . TYR A 1 184 ? 10.897 -0.271 -3.022 1.00 93.44 184 TYR A C 1
ATOM 1496 O O . TYR A 1 184 ? 11.229 -0.109 -4.196 1.00 93.44 184 TYR A O 1
ATOM 1504 N N . VAL A 1 185 ? 11.534 -1.118 -2.207 1.00 94.25 185 VAL A N 1
ATOM 1505 C CA . VAL A 1 185 ? 12.661 -1.958 -2.639 1.00 94.25 185 VAL A CA 1
ATOM 1506 C C . VAL A 1 185 ? 12.235 -2.872 -3.785 1.00 94.25 185 VAL A C 1
ATOM 1508 O O . VAL A 1 185 ? 12.932 -2.944 -4.794 1.00 94.25 185 VAL A O 1
ATOM 1511 N N . GLY A 1 186 ? 11.070 -3.517 -3.690 1.00 95.81 186 GLY A N 1
ATOM 1512 C CA . GLY A 1 186 ? 10.576 -4.394 -4.751 1.00 95.81 186 GLY A CA 1
ATOM 1513 C C . GLY A 1 186 ? 10.329 -3.681 -6.070 1.00 95.81 186 GLY A C 1
ATOM 1514 O O . GLY A 1 186 ? 10.733 -4.182 -7.122 1.00 95.81 186 GLY A O 1
ATOM 1515 N N . ILE A 1 187 ? 9.710 -2.501 -6.034 1.00 95.31 187 ILE A N 1
ATOM 1516 C CA . ILE A 1 187 ? 9.493 -1.707 -7.246 1.00 95.31 187 ILE A CA 1
ATOM 1517 C C . ILE A 1 187 ? 10.845 -1.267 -7.821 1.00 95.31 187 ILE A C 1
ATOM 1519 O O . ILE A 1 187 ? 11.075 -1.432 -9.017 1.00 95.31 187 ILE A O 1
ATOM 1523 N N . PHE A 1 188 ? 11.768 -0.778 -6.988 1.00 96.25 188 PHE A N 1
ATOM 1524 C CA . PHE A 1 188 ? 13.091 -0.344 -7.437 1.00 96.25 188 PHE A CA 1
ATOM 1525 C C . PHE A 1 188 ? 13.896 -1.478 -8.087 1.00 96.25 188 PHE A C 1
ATOM 1527 O O . PHE A 1 188 ? 14.435 -1.296 -9.177 1.00 96.25 188 PHE A O 1
ATOM 1534 N N . VAL A 1 189 ? 13.937 -2.664 -7.471 1.00 96.69 189 VAL A N 1
ATOM 1535 C CA . VAL A 1 189 ? 14.618 -3.843 -8.036 1.00 96.69 189 VAL A CA 1
ATOM 1536 C C . VAL A 1 189 ? 13.973 -4.265 -9.359 1.00 96.69 189 VAL A C 1
ATOM 1538 O O . VAL A 1 189 ? 14.679 -4.594 -10.312 1.00 96.69 189 VAL A O 1
ATOM 1541 N N . SER A 1 190 ? 12.646 -4.190 -9.465 1.00 97.31 190 SER A N 1
ATOM 1542 C CA . SER A 1 190 ? 11.936 -4.505 -10.712 1.00 97.31 190 SER A CA 1
ATOM 1543 C C . SER A 1 190 ? 12.284 -3.521 -11.832 1.00 97.31 190 SER A C 1
ATOM 1545 O O . SER A 1 190 ? 12.574 -3.937 -12.954 1.00 97.31 190 SER A O 1
ATOM 1547 N N . LEU A 1 191 ? 12.341 -2.221 -11.520 1.00 96.69 191 LEU A N 1
ATOM 1548 C CA . LEU A 1 191 ? 12.794 -1.186 -12.453 1.00 96.69 191 LEU A CA 1
ATOM 1549 C C . LEU A 1 191 ? 14.251 -1.398 -12.868 1.00 96.69 191 LEU A C 1
ATOM 1551 O O . LEU A 1 191 ? 14.579 -1.230 -14.040 1.00 96.69 191 LEU A O 1
ATOM 1555 N N . LEU A 1 192 ? 15.119 -1.782 -11.928 1.00 96.75 192 LEU A N 1
ATOM 1556 C CA . LEU A 1 192 ? 16.520 -2.088 -12.206 1.00 96.75 192 LEU A CA 1
ATOM 1557 C C . LEU A 1 192 ? 16.617 -3.223 -13.226 1.00 96.75 192 LEU A C 1
ATOM 1559 O O . LEU A 1 192 ? 17.340 -3.105 -14.211 1.00 96.75 192 LEU A O 1
ATOM 1563 N N . ILE A 1 193 ? 15.846 -4.294 -13.063 1.00 96.06 193 ILE A N 1
ATOM 1564 C CA . ILE A 1 193 ? 15.869 -5.413 -14.009 1.00 96.06 193 ILE A CA 1
ATOM 1565 C C . ILE A 1 193 ? 15.365 -4.973 -15.395 1.00 96.06 193 ILE A C 1
ATOM 1567 O O . ILE A 1 193 ? 16.042 -5.186 -16.401 1.00 96.06 193 ILE A O 1
ATOM 1571 N N . VAL A 1 194 ? 14.210 -4.312 -15.473 1.00 96.06 194 VAL A N 1
ATOM 1572 C CA . VAL A 1 194 ? 13.576 -4.015 -16.768 1.00 96.06 194 VAL A CA 1
ATOM 1573 C C . VAL A 1 194 ? 14.236 -2.852 -17.510 1.00 96.06 194 VAL A C 1
ATOM 1575 O O . VAL A 1 194 ? 14.418 -2.933 -18.723 1.00 96.06 194 VAL A O 1
ATOM 1578 N N . PHE A 1 195 ? 14.604 -1.774 -16.814 1.00 95.19 195 PHE A N 1
ATOM 1579 C CA . PHE A 1 195 ? 15.087 -0.534 -17.434 1.00 95.19 195 PHE A CA 1
ATOM 1580 C C . PHE A 1 195 ? 16.604 -0.336 -17.365 1.00 95.19 195 PHE A C 1
ATOM 1582 O O . PHE A 1 195 ? 17.116 0.527 -18.078 1.00 95.19 195 PHE A O 1
ATOM 1589 N N . LEU A 1 196 ? 17.329 -1.125 -16.564 1.00 95.44 196 LEU A N 1
ATOM 1590 C CA . LEU A 1 196 ? 18.796 -1.119 -16.553 1.00 95.44 196 LEU A CA 1
ATOM 1591 C C . LEU A 1 196 ? 19.367 -2.441 -17.069 1.00 95.44 196 LEU A C 1
ATOM 1593 O O . LEU A 1 196 ? 20.089 -2.439 -18.064 1.00 95.44 196 LEU A O 1
ATOM 1597 N N . LEU A 1 197 ? 19.031 -3.566 -16.433 1.00 94.88 197 LEU A N 1
ATOM 1598 C CA . LEU A 1 197 ? 19.635 -4.864 -16.732 1.00 94.88 197 LEU A CA 1
ATOM 1599 C C . LEU A 1 197 ? 19.319 -5.316 -18.166 1.00 94.88 197 LEU A C 1
ATOM 1601 O O . LEU A 1 197 ? 20.244 -5.626 -18.915 1.00 94.88 197 LEU A O 1
ATOM 1605 N N . PHE A 1 198 ? 18.047 -5.303 -18.585 1.00 93.69 198 PHE A N 1
ATOM 1606 C CA . PHE A 1 198 ? 17.679 -5.693 -19.953 1.00 93.69 198 PHE A CA 1
ATOM 1607 C C . PHE A 1 198 ? 18.350 -4.816 -2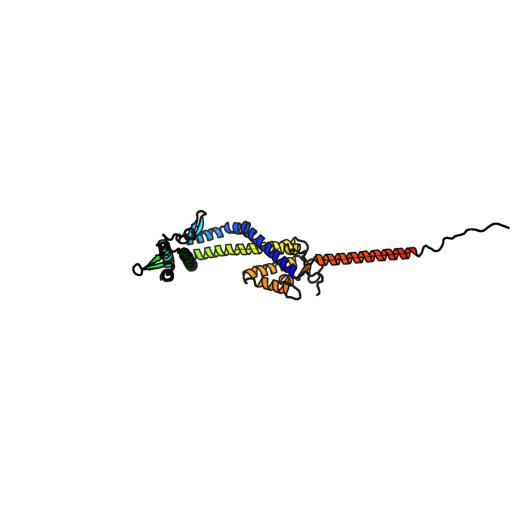1.021 1.00 93.69 198 PHE A C 1
ATOM 1609 O O . PHE A 1 198 ? 19.046 -5.392 -21.854 1.00 93.69 198 PHE A O 1
ATOM 1616 N N . PRO A 1 199 ? 18.284 -3.470 -20.985 1.00 91.31 199 PRO A N 1
ATOM 1617 C CA . PRO A 1 199 ? 19.029 -2.626 -21.922 1.00 91.31 199 PRO A CA 1
ATOM 1618 C C . PRO A 1 199 ? 20.548 -2.805 -21.900 1.00 91.31 199 PRO A C 1
ATOM 1620 O O . PRO A 1 199 ? 21.205 -2.548 -22.906 1.00 91.31 199 PRO A O 1
ATOM 1623 N N . MET A 1 200 ? 21.135 -3.212 -20.772 1.00 90.69 200 MET A N 1
ATOM 1624 C CA . MET A 1 200 ? 22.569 -3.498 -20.702 1.00 90.69 200 MET A CA 1
ATOM 1625 C C . MET A 1 200 ? 22.947 -4.846 -21.325 1.00 90.69 200 MET A C 1
ATOM 1627 O O . MET A 1 200 ? 24.065 -4.975 -21.828 1.00 90.69 200 MET A O 1
ATOM 1631 N N . ILE A 1 201 ? 22.053 -5.837 -21.274 1.00 89.94 201 ILE A N 1
ATOM 1632 C CA . ILE A 1 201 ? 22.273 -7.188 -21.813 1.00 89.94 201 ILE A CA 1
ATOM 1633 C C . ILE A 1 201 ? 21.856 -7.271 -23.286 1.00 89.94 201 ILE A C 1
ATOM 1635 O O . ILE A 1 201 ? 22.541 -7.895 -24.098 1.00 89.94 201 ILE A O 1
ATOM 1639 N N . PHE A 1 202 ? 20.725 -6.669 -23.647 1.00 88.00 202 PHE A N 1
ATOM 1640 C CA . PHE A 1 202 ? 20.220 -6.672 -25.012 1.00 88.00 202 PHE A CA 1
ATOM 1641 C C . PHE A 1 202 ? 21.049 -5.744 -25.895 1.00 88.00 202 PHE A C 1
ATOM 1643 O O . PHE A 1 202 ? 21.536 -4.690 -25.482 1.00 88.00 202 PHE A O 1
ATOM 1650 N N . LYS A 1 203 ? 21.199 -6.140 -27.161 1.00 77.69 203 LYS A N 1
ATOM 1651 C CA . LYS A 1 203 ? 21.859 -5.303 -28.162 1.00 77.69 203 LYS A CA 1
ATOM 1652 C C . LYS A 1 203 ? 21.061 -3.999 -28.317 1.00 77.69 203 LYS A C 1
ATOM 1654 O O . LYS A 1 203 ? 19.838 -4.008 -28.252 1.00 77.69 203 LYS A O 1
ATOM 1659 N N . ASN A 1 204 ? 21.762 -2.885 -28.520 1.00 81.62 204 ASN A N 1
ATOM 1660 C CA . ASN A 1 204 ? 21.182 -1.564 -28.808 1.00 81.62 204 ASN A CA 1
ATOM 1661 C C . ASN A 1 204 ? 20.341 -0.908 -27.688 1.00 81.62 204 ASN A C 1
ATOM 1663 O O . ASN A 1 204 ? 19.555 0.000 -27.970 1.00 81.62 204 ASN A O 1
ATOM 1667 N N . GLY A 1 205 ? 20.501 -1.311 -26.420 1.00 81.06 205 GLY A N 1
ATOM 1668 C CA . GLY A 1 205 ? 19.839 -0.624 -25.300 1.00 81.06 205 GLY A CA 1
ATOM 1669 C C . GLY A 1 205 ? 18.331 -0.877 -25.204 1.00 81.06 205 GLY A C 1
ATOM 1670 O O . GLY A 1 205 ? 17.588 -0.049 -24.673 1.00 81.06 205 GLY A O 1
ATOM 1671 N N . GLU A 1 206 ? 17.861 -1.983 -25.772 1.00 90.25 206 GLU A N 1
ATOM 1672 C CA . GLU A 1 206 ? 16.441 -2.305 -25.881 1.00 90.25 206 GLU A CA 1
ATOM 1673 C C . GLU A 1 206 ? 15.887 -2.860 -24.560 1.00 90.25 206 GLU A C 1
ATOM 1675 O O . GLU A 1 206 ? 16.542 -3.624 -23.858 1.00 90.25 206 GLU A O 1
ATOM 1680 N N . THR A 1 207 ? 14.658 -2.483 -24.219 1.00 92.81 207 THR A N 1
ATOM 1681 C CA . THR A 1 207 ? 13.842 -3.162 -23.199 1.00 92.81 207 THR A CA 1
ATOM 1682 C C . THR A 1 207 ? 13.004 -4.258 -23.869 1.00 92.81 207 THR A C 1
ATOM 1684 O O . THR A 1 207 ? 12.943 -4.327 -25.100 1.00 92.81 207 THR A O 1
ATOM 1687 N N . LEU A 1 208 ? 12.336 -5.124 -23.099 1.00 91.00 208 LEU A N 1
ATOM 1688 C CA . LEU A 1 208 ? 11.482 -6.174 -23.676 1.00 91.00 208 LEU A CA 1
ATOM 1689 C C . LEU A 1 208 ? 10.338 -5.593 -24.519 1.00 91.00 208 LEU A C 1
ATOM 1691 O O . LEU A 1 208 ? 10.112 -6.051 -25.638 1.00 91.00 208 LEU A O 1
ATOM 1695 N N . GLY A 1 209 ? 9.669 -4.549 -24.030 1.00 91.12 209 GLY A N 1
ATOM 1696 C CA . GLY A 1 209 ? 8.629 -3.834 -24.763 1.00 91.12 209 GLY A CA 1
ATOM 1697 C C . GLY A 1 209 ? 9.160 -3.245 -26.066 1.00 91.12 209 GLY A C 1
ATOM 1698 O O . GLY A 1 209 ? 8.578 -3.457 -27.128 1.00 91.12 209 GLY A O 1
ATOM 1699 N N . LYS A 1 210 ? 10.319 -2.575 -26.030 1.00 91.56 210 LYS A N 1
ATOM 1700 C CA . LYS A 1 210 ? 10.960 -2.053 -27.251 1.00 91.56 210 LYS A CA 1
ATOM 1701 C C . LYS A 1 210 ? 11.299 -3.162 -28.242 1.00 91.56 210 LYS A C 1
ATOM 1703 O O . LYS A 1 210 ? 11.040 -2.998 -29.432 1.00 91.56 210 LYS A O 1
ATOM 1708 N N . LYS A 1 211 ? 11.784 -4.307 -27.763 1.00 90.44 211 LYS A N 1
ATOM 1709 C CA . LYS A 1 211 ? 12.100 -5.464 -28.606 1.00 90.44 211 LYS A CA 1
ATOM 1710 C C . LYS A 1 211 ? 10.866 -6.004 -29.340 1.00 90.44 211 LYS A C 1
ATOM 1712 O O . LYS A 1 211 ? 10.956 -6.275 -30.535 1.00 90.44 211 LYS A O 1
ATOM 1717 N N . ILE A 1 212 ? 9.708 -6.083 -28.672 1.00 90.81 212 ILE A N 1
ATOM 1718 C CA . ILE A 1 212 ? 8.428 -6.499 -29.285 1.00 90.81 212 ILE A CA 1
ATOM 1719 C C . ILE A 1 212 ? 8.061 -5.590 -30.469 1.00 90.81 212 ILE A C 1
ATOM 1721 O O . ILE A 1 212 ? 7.638 -6.072 -31.518 1.00 90.81 212 ILE A O 1
ATOM 1725 N N . PHE A 1 213 ? 8.279 -4.280 -30.336 1.00 90.38 213 PHE A N 1
ATOM 1726 C CA . PHE A 1 213 ? 7.998 -3.307 -31.396 1.00 90.38 213 PHE A CA 1
ATOM 1727 C C . PHE A 1 213 ? 9.161 -3.084 -32.372 1.00 90.38 213 PHE A C 1
ATOM 1729 O O . PHE A 1 213 ? 9.048 -2.233 -33.250 1.00 90.38 213 PHE A O 1
ATOM 1736 N N . SER A 1 214 ? 10.255 -3.848 -32.264 1.00 90.69 214 SER A N 1
ATOM 1737 C CA . SER A 1 214 ? 11.474 -3.653 -33.065 1.00 90.69 214 SER A CA 1
ATOM 1738 C C . SER A 1 214 ? 12.050 -2.233 -32.940 1.00 90.69 214 SER A C 1
ATOM 1740 O O . SER A 1 214 ? 12.511 -1.647 -33.915 1.00 90.69 214 SER A O 1
ATOM 1742 N N . LEU A 1 215 ? 12.005 -1.668 -31.735 1.00 90.56 215 LEU A N 1
ATOM 1743 C CA . LEU A 1 215 ? 12.521 -0.339 -31.426 1.00 90.56 215 LEU A CA 1
ATOM 1744 C C . LEU A 1 215 ? 13.907 -0.439 -30.795 1.00 90.56 215 LEU A C 1
ATOM 1746 O O . LEU A 1 215 ? 14.113 -1.284 -29.928 1.00 90.56 215 LEU A O 1
ATOM 1750 N N . ARG A 1 216 ? 14.806 0.489 -31.136 1.00 89.81 216 ARG A N 1
ATOM 1751 C CA . ARG A 1 216 ? 16.134 0.611 -30.513 1.00 89.81 216 ARG A CA 1
ATOM 1752 C C . ARG A 1 216 ? 16.411 1.991 -29.946 1.00 89.81 216 ARG A C 1
ATOM 1754 O O . ARG A 1 216 ? 15.721 2.955 -30.275 1.00 89.81 216 ARG A O 1
ATOM 1761 N N . LEU A 1 217 ? 17.444 2.096 -29.111 1.00 89.88 217 LEU A N 1
ATOM 1762 C CA . LEU A 1 217 ? 17.959 3.387 -28.664 1.00 89.88 217 LEU A CA 1
ATOM 1763 C C . LEU A 1 217 ? 19.088 3.873 -29.577 1.00 89.88 217 LEU A C 1
ATOM 1765 O O . LEU A 1 217 ? 20.019 3.127 -29.872 1.00 89.88 217 LEU A O 1
ATOM 1769 N N . GLY A 1 218 ? 19.007 5.140 -29.983 1.00 87.31 218 GLY A N 1
ATOM 1770 C CA . GLY A 1 218 ? 20.043 5.853 -30.732 1.00 87.31 218 GLY A CA 1
ATOM 1771 C C . GLY A 1 218 ? 20.455 7.154 -30.048 1.00 87.31 218 GLY A C 1
ATOM 1772 O O . GLY A 1 218 ? 19.789 7.628 -29.115 1.00 87.31 218 GLY A O 1
ATOM 1773 N N . LYS A 1 219 ? 21.568 7.736 -30.493 1.00 86.81 219 LYS A N 1
ATOM 1774 C CA . LYS A 1 219 ? 22.039 9.034 -29.998 1.00 86.81 219 LYS A CA 1
ATOM 1775 C C . LYS A 1 219 ? 21.362 10.167 -30.755 1.00 86.81 219 LYS A C 1
ATOM 1777 O O . LYS A 1 219 ? 21.152 10.072 -31.950 1.00 86.81 219 LYS A O 1
ATOM 1782 N N . ILE A 1 220 ? 21.104 11.287 -30.079 1.00 83.44 220 ILE A N 1
ATOM 1783 C CA . ILE A 1 220 ? 20.548 12.481 -30.749 1.00 83.44 220 ILE A CA 1
ATOM 1784 C C . ILE A 1 220 ? 21.517 13.067 -31.789 1.00 83.44 220 ILE A C 1
ATOM 1786 O O . ILE A 1 220 ? 21.075 13.675 -32.759 1.00 83.44 220 ILE A O 1
ATOM 1790 N N . SER A 1 221 ? 22.829 12.907 -31.587 1.00 79.56 221 SER A N 1
ATOM 1791 C CA . SER A 1 221 ? 23.855 13.394 -32.516 1.00 79.56 221 SER A CA 1
ATOM 1792 C C . SER A 1 221 ? 23.998 12.538 -33.773 1.00 79.56 221 SER A C 1
ATOM 1794 O O . SER A 1 221 ? 24.410 13.063 -34.799 1.00 79.56 221 SER A O 1
ATOM 1796 N N . ASP A 1 222 ? 23.701 11.240 -33.673 1.00 77.31 222 ASP A N 1
ATOM 1797 C CA . ASP A 1 222 ? 23.846 10.265 -34.752 1.00 77.31 222 ASP A CA 1
ATOM 1798 C C . ASP A 1 222 ? 22.851 9.112 -34.532 1.00 77.31 222 ASP A C 1
ATOM 1800 O O . ASP A 1 222 ? 22.978 8.324 -33.589 1.00 77.31 222 ASP A O 1
ATOM 1804 N N . ASP A 1 223 ? 21.848 9.032 -35.409 1.00 71.31 223 ASP A N 1
ATOM 1805 C CA . ASP A 1 223 ? 20.764 8.046 -35.351 1.00 71.31 223 ASP A CA 1
ATOM 1806 C C . ASP A 1 223 ? 21.229 6.619 -35.731 1.00 71.31 223 ASP A C 1
ATOM 1808 O O . ASP A 1 223 ? 20.486 5.643 -35.570 1.00 71.31 223 ASP A O 1
ATOM 1812 N N . VAL A 1 224 ? 22.450 6.456 -36.250 1.00 71.44 224 VAL A N 1
ATOM 1813 C CA . VAL A 1 224 ? 23.010 5.150 -36.626 1.00 71.44 224 VAL A CA 1
ATOM 1814 C C . VAL A 1 224 ? 23.878 4.579 -35.505 1.00 71.44 224 VAL A C 1
ATOM 1816 O O . VAL A 1 224 ? 23.900 3.361 -35.310 1.00 71.44 224 VAL A O 1
ATOM 1819 N N . GLU A 1 225 ? 24.541 5.439 -34.730 1.00 79.44 225 GLU A N 1
ATOM 1820 C CA . GLU A 1 225 ? 25.465 5.011 -33.683 1.00 79.44 225 GLU A CA 1
ATOM 1821 C C . GLU A 1 225 ? 24.729 4.454 -32.441 1.00 79.44 225 GLU A C 1
ATOM 1823 O O . GLU A 1 225 ? 23.809 5.091 -31.908 1.00 79.44 225 GLU A O 1
ATOM 1828 N N . PRO A 1 226 ? 25.141 3.283 -31.911 1.00 80.75 226 PRO A N 1
ATOM 1829 C CA . PRO A 1 226 ? 24.562 2.740 -30.689 1.00 80.75 226 PRO A CA 1
ATOM 1830 C C . PRO A 1 226 ? 24.848 3.637 -29.480 1.00 80.75 226 PRO A C 1
ATOM 1832 O O . PRO A 1 226 ? 25.894 4.280 -29.360 1.00 80.75 226 PRO A O 1
ATOM 1835 N N . ILE A 1 227 ? 23.920 3.646 -28.526 1.00 88.69 227 ILE A N 1
ATOM 1836 C CA . ILE A 1 227 ? 24.077 4.419 -27.292 1.00 88.69 227 ILE A CA 1
ATOM 1837 C C . ILE A 1 227 ? 25.176 3.852 -26.379 1.00 88.69 227 ILE A C 1
ATOM 1839 O O . ILE A 1 227 ? 25.447 2.651 -26.342 1.00 88.69 227 ILE A O 1
ATOM 1843 N N . LYS A 1 228 ? 25.794 4.728 -25.581 1.00 90.69 228 LYS A N 1
ATOM 1844 C CA . LYS A 1 228 ? 26.800 4.339 -24.580 1.00 90.69 228 LYS A CA 1
ATOM 1845 C C . LYS A 1 228 ? 26.124 3.788 -23.316 1.00 90.69 228 LYS A C 1
ATOM 1847 O O . LYS A 1 228 ? 25.062 4.262 -22.919 1.00 90.69 228 LYS A O 1
ATOM 1852 N N . LYS A 1 229 ? 26.785 2.863 -22.604 1.00 89.62 229 LYS A N 1
ATOM 1853 C CA . LYS A 1 229 ? 26.259 2.259 -21.356 1.00 89.62 229 LYS A CA 1
ATOM 1854 C C . LYS A 1 229 ? 25.908 3.289 -20.272 1.00 89.62 229 LYS A C 1
ATOM 1856 O O . LYS A 1 229 ? 24.914 3.127 -19.576 1.00 89.62 229 LYS A O 1
ATOM 1861 N N . TRP A 1 230 ? 26.669 4.378 -20.156 1.00 91.25 230 TRP A N 1
ATOM 1862 C CA . TRP A 1 230 ? 26.349 5.443 -19.197 1.00 91.25 230 TRP A CA 1
ATOM 1863 C C . TRP A 1 230 ? 25.034 6.166 -19.539 1.00 91.25 230 TRP A C 1
ATOM 1865 O O . TRP A 1 230 ? 24.334 6.601 -18.633 1.00 91.25 230 TRP A O 1
ATOM 1875 N N . GLN A 1 231 ? 24.657 6.255 -20.824 1.00 93.12 231 GLN A N 1
ATOM 1876 C CA . GLN A 1 231 ? 23.375 6.844 -21.227 1.00 93.12 231 GLN A CA 1
ATOM 1877 C C . GLN A 1 231 ? 22.216 5.953 -20.782 1.00 93.12 231 GLN A C 1
ATOM 1879 O O . GLN A 1 231 ? 21.205 6.468 -20.318 1.00 93.12 231 GLN A O 1
ATOM 1884 N N . VAL A 1 232 ? 22.378 4.625 -20.847 1.00 93.56 232 VAL A N 1
ATOM 1885 C CA . VAL A 1 232 ? 21.417 3.672 -20.265 1.00 93.56 232 VAL A CA 1
ATOM 1886 C C . VAL A 1 232 ? 21.267 3.914 -18.762 1.00 93.56 232 VAL A C 1
ATOM 1888 O O . VAL A 1 232 ? 20.145 4.014 -18.275 1.00 93.56 232 VAL A O 1
ATOM 1891 N N . LEU A 1 233 ? 22.382 4.078 -18.043 1.00 94.88 233 LEU A N 1
ATOM 1892 C CA . LEU A 1 233 ? 22.362 4.346 -16.604 1.00 94.88 233 LEU A CA 1
ATOM 1893 C C . LEU A 1 233 ? 21.631 5.654 -16.269 1.00 94.88 233 LEU A C 1
ATOM 1895 O O . LEU A 1 233 ? 20.771 5.662 -15.394 1.00 94.88 233 LEU A O 1
ATOM 1899 N N . VAL A 1 234 ? 21.917 6.744 -16.990 1.00 95.50 234 VAL A N 1
ATOM 1900 C CA . VAL A 1 234 ? 21.223 8.028 -16.794 1.00 95.50 234 VAL A CA 1
ATOM 1901 C C . VAL A 1 234 ? 19.730 7.887 -17.075 1.00 95.50 234 VAL A C 1
ATOM 1903 O O . VAL A 1 234 ? 18.924 8.331 -16.262 1.00 95.50 234 VAL A O 1
ATOM 1906 N N . ARG A 1 235 ? 19.337 7.215 -18.168 1.00 94.50 235 ARG A N 1
ATOM 1907 C CA . ARG A 1 235 ? 17.916 6.939 -18.444 1.00 94.50 235 ARG A CA 1
ATOM 1908 C C . ARG A 1 235 ? 17.263 6.185 -17.296 1.00 94.50 235 ARG A C 1
ATOM 1910 O O . ARG A 1 235 ? 16.185 6.582 -16.875 1.00 94.50 235 ARG A O 1
ATOM 1917 N N . PHE A 1 236 ? 17.904 5.128 -16.800 1.00 95.69 236 PHE A N 1
ATOM 1918 C CA . PHE A 1 236 ? 17.390 4.344 -15.682 1.00 95.69 236 PHE A CA 1
ATOM 1919 C C . PHE A 1 236 ? 17.182 5.210 -14.439 1.00 95.69 236 PHE A C 1
ATOM 1921 O O . PHE A 1 236 ? 16.103 5.161 -13.864 1.00 95.69 236 PHE A O 1
ATOM 1928 N N . VAL A 1 237 ? 18.165 6.030 -14.053 1.00 96.56 237 VAL A N 1
ATOM 1929 C CA . VAL A 1 237 ? 18.041 6.908 -12.879 1.00 96.56 237 VAL A CA 1
ATOM 1930 C C . VAL A 1 237 ? 16.856 7.859 -13.036 1.00 96.56 237 VAL A C 1
ATOM 1932 O O . VAL A 1 237 ? 16.059 7.990 -12.111 1.00 96.56 237 VAL A O 1
ATOM 1935 N N . ILE A 1 238 ? 16.686 8.478 -14.208 1.00 96.75 238 ILE A N 1
ATOM 1936 C CA . ILE A 1 238 ? 15.553 9.380 -14.444 1.00 96.75 238 ILE A CA 1
ATOM 1937 C C . ILE A 1 238 ? 14.222 8.621 -14.447 1.00 96.75 238 ILE A C 1
ATOM 1939 O O . ILE A 1 238 ? 13.290 9.078 -13.801 1.00 96.75 238 ILE A O 1
ATOM 1943 N N . ILE A 1 239 ? 14.133 7.447 -15.078 1.00 95.12 239 ILE A N 1
ATOM 1944 C CA . ILE A 1 239 ? 12.919 6.610 -15.050 1.00 95.12 239 ILE A CA 1
ATOM 1945 C C . ILE A 1 239 ? 12.593 6.169 -13.619 1.00 95.12 239 ILE A C 1
ATOM 1947 O O . ILE A 1 239 ? 11.437 6.201 -13.206 1.00 95.12 239 ILE A O 1
ATOM 1951 N N . ALA A 1 240 ? 13.600 5.790 -12.833 1.00 95.25 240 ALA A N 1
ATOM 1952 C CA . ALA A 1 240 ? 13.419 5.435 -11.434 1.00 95.25 240 ALA A CA 1
ATOM 1953 C C . ALA A 1 240 ? 12.877 6.623 -10.632 1.00 95.25 240 ALA A C 1
ATOM 1955 O O . ALA A 1 240 ? 11.946 6.442 -9.856 1.00 95.25 240 ALA A O 1
ATOM 1956 N N . LEU A 1 241 ? 13.384 7.838 -10.863 1.00 95.00 241 LEU A N 1
ATOM 1957 C CA . LEU A 1 241 ? 12.853 9.057 -10.248 1.00 95.00 241 LEU A CA 1
ATOM 1958 C C . LEU A 1 241 ? 11.437 9.395 -10.730 1.00 95.00 241 LEU A C 1
ATOM 1960 O O . LEU A 1 241 ? 10.612 9.798 -9.917 1.00 95.00 241 LEU A O 1
ATOM 1964 N N . GLU A 1 242 ? 11.124 9.206 -12.013 1.00 94.62 242 GLU A N 1
ATOM 1965 C CA . GLU A 1 242 ? 9.772 9.391 -12.552 1.00 94.62 242 GLU A CA 1
ATOM 1966 C C . GLU A 1 242 ? 8.787 8.439 -11.866 1.00 94.62 242 GLU A C 1
ATOM 1968 O O . GLU A 1 242 ? 7.751 8.877 -11.368 1.00 94.62 242 GLU A O 1
ATOM 1973 N N . VAL A 1 243 ? 9.114 7.146 -11.791 1.00 94.62 243 VAL A N 1
ATOM 1974 C CA . VAL A 1 243 ? 8.238 6.123 -11.204 1.00 94.62 243 VAL A CA 1
ATOM 1975 C C . VAL A 1 243 ? 8.151 6.272 -9.684 1.00 94.62 243 VAL A C 1
ATOM 1977 O O . VAL A 1 243 ? 7.049 6.335 -9.148 1.00 94.62 243 VAL A O 1
ATOM 1980 N N . MET A 1 244 ? 9.279 6.383 -8.977 1.00 93.06 244 MET A N 1
ATOM 1981 C CA . MET A 1 244 ? 9.304 6.558 -7.516 1.00 93.06 244 MET A CA 1
ATOM 1982 C C . MET A 1 244 ? 8.688 7.889 -7.093 1.00 93.06 244 MET A C 1
ATOM 1984 O O . MET A 1 244 ? 7.863 7.925 -6.183 1.00 93.06 244 MET A O 1
ATOM 1988 N N . GLY A 1 245 ? 9.017 8.977 -7.790 1.00 92.94 245 GLY A N 1
ATOM 1989 C CA . GLY A 1 245 ? 8.411 10.284 -7.562 1.00 92.94 245 GLY A CA 1
ATOM 1990 C C . GLY A 1 245 ? 6.907 10.269 -7.817 1.00 92.94 245 GLY A C 1
ATOM 1991 O O . GLY A 1 245 ? 6.163 10.925 -7.097 1.00 92.94 245 GLY A O 1
ATOM 1992 N N . SER A 1 246 ? 6.433 9.466 -8.774 1.00 93.81 246 SER A N 1
ATOM 1993 C CA . SER A 1 246 ? 5.000 9.279 -9.024 1.00 93.81 246 SER A CA 1
ATOM 1994 C C . SER A 1 246 ? 4.262 8.567 -7.897 1.00 93.81 246 SER A C 1
ATOM 1996 O O . SER A 1 246 ? 3.076 8.826 -7.724 1.00 93.81 246 SER A O 1
ATOM 1998 N N . LEU A 1 247 ? 4.929 7.732 -7.096 1.00 90.06 247 LEU A N 1
ATOM 1999 C CA . LEU A 1 247 ? 4.303 7.140 -5.907 1.00 90.06 247 LEU A CA 1
ATOM 2000 C C . LEU A 1 247 ? 4.033 8.191 -4.821 1.00 90.06 247 LEU A C 1
ATOM 2002 O O . LEU A 1 247 ? 3.055 8.075 -4.091 1.00 90.06 247 LEU A O 1
ATOM 2006 N N . ILE A 1 248 ? 4.879 9.222 -4.734 1.00 89.62 248 ILE A N 1
ATOM 2007 C CA . ILE A 1 248 ? 4.761 10.306 -3.745 1.00 89.62 248 ILE A CA 1
ATOM 2008 C C . ILE A 1 248 ? 3.838 11.421 -4.259 1.00 89.62 248 ILE A C 1
ATOM 2010 O O . ILE A 1 248 ? 3.038 11.972 -3.511 1.00 89.62 248 ILE A O 1
ATOM 2014 N N . LEU A 1 249 ? 3.941 11.751 -5.548 1.00 93.69 249 LEU A N 1
ATOM 2015 C CA . LEU A 1 249 ? 3.249 12.866 -6.200 1.00 93.69 249 LEU A CA 1
ATOM 2016 C C . LEU A 1 249 ? 2.031 12.407 -7.018 1.00 93.69 249 LEU A C 1
ATOM 2018 O O . LEU A 1 249 ? 1.712 13.017 -8.036 1.00 93.69 249 LEU A O 1
ATOM 2022 N N . TYR A 1 250 ? 1.379 11.314 -6.614 1.00 91.44 250 TYR A N 1
ATOM 2023 C CA . TYR A 1 250 ? 0.123 10.822 -7.202 1.00 91.44 250 TYR A CA 1
ATOM 2024 C C . TYR A 1 250 ? 0.129 10.712 -8.743 1.00 91.44 250 TYR A C 1
ATOM 2026 O O . TYR A 1 250 ? -0.819 11.105 -9.417 1.00 91.44 250 TYR A O 1
ATOM 2034 N N . GLY A 1 251 ? 1.211 10.191 -9.326 1.00 91.12 251 GLY A N 1
ATOM 2035 C CA . GLY A 1 251 ? 1.315 9.942 -10.770 1.00 91.12 251 GLY A CA 1
ATOM 2036 C C . GLY A 1 251 ? 1.814 11.115 -11.621 1.00 91.12 251 GLY A C 1
ATOM 2037 O O . GLY A 1 251 ? 2.053 10.926 -12.814 1.00 91.12 251 GLY A O 1
ATOM 2038 N N . ILE A 1 252 ? 2.001 12.309 -11.044 1.00 93.94 252 ILE A N 1
ATOM 2039 C CA . ILE A 1 252 ? 2.307 13.529 -11.813 1.00 93.94 252 ILE A CA 1
ATOM 2040 C C . ILE A 1 252 ? 3.598 13.408 -12.653 1.00 93.94 252 ILE A C 1
ATOM 2042 O O . ILE A 1 252 ? 3.532 13.696 -13.849 1.00 93.94 252 ILE A O 1
ATOM 2046 N N . PRO A 1 253 ? 4.759 12.968 -12.123 1.00 93.88 253 PRO A N 1
ATOM 2047 C CA . PRO A 1 253 ? 5.989 12.873 -12.917 1.00 93.88 253 PRO A CA 1
ATOM 2048 C C . PRO A 1 253 ? 5.874 11.960 -14.148 1.00 93.88 253 PRO A C 1
ATOM 2050 O O . PRO A 1 253 ? 6.304 12.344 -15.237 1.00 93.88 253 PRO A O 1
ATOM 2053 N N . LEU A 1 254 ? 5.257 10.781 -14.006 1.00 92.25 254 LEU A N 1
ATOM 2054 C CA . LEU A 1 254 ? 5.012 9.867 -15.127 1.00 92.25 254 LEU A CA 1
ATOM 2055 C C . LEU A 1 254 ? 4.067 10.486 -16.159 1.00 92.25 254 LEU A C 1
ATOM 2057 O O . LEU A 1 254 ? 4.338 10.407 -17.359 1.00 92.25 254 LEU A O 1
ATOM 2061 N N . LEU A 1 255 ? 2.996 11.142 -15.700 1.00 92.44 255 LEU A N 1
ATOM 2062 C CA . LEU A 1 255 ? 2.052 11.827 -16.579 1.00 92.44 255 LEU A CA 1
ATOM 2063 C C . LEU A 1 255 ? 2.752 12.927 -17.386 1.00 92.44 255 LEU A C 1
ATOM 2065 O O . LEU A 1 255 ? 2.597 12.986 -18.603 1.00 92.44 255 LEU A O 1
ATOM 2069 N N . VAL A 1 256 ? 3.576 13.758 -16.742 1.00 92.81 256 VAL A N 1
ATOM 2070 C CA . VAL A 1 256 ? 4.348 14.815 -17.416 1.00 92.81 256 VAL A CA 1
ATOM 2071 C C . VAL A 1 256 ? 5.299 14.226 -18.460 1.00 92.81 256 VAL A C 1
ATOM 2073 O O . VAL A 1 256 ? 5.365 14.734 -19.581 1.00 92.81 256 VAL A O 1
ATOM 2076 N N . SER A 1 257 ? 5.999 13.135 -18.137 1.00 91.75 257 SER A N 1
ATOM 2077 C CA . SER A 1 257 ? 6.897 12.464 -19.085 1.00 91.75 257 SER A CA 1
ATOM 2078 C C . SER A 1 257 ? 6.151 11.927 -20.312 1.00 91.75 257 SER A C 1
ATOM 2080 O O . SER A 1 257 ? 6.581 12.126 -21.452 1.00 91.75 257 SER A O 1
ATOM 2082 N N . MET A 1 258 ? 4.980 11.323 -20.090 1.00 89.00 258 MET A N 1
ATOM 2083 C CA . MET A 1 258 ? 4.105 10.821 -21.147 1.00 89.00 258 MET A CA 1
ATOM 2084 C C . MET A 1 258 ? 3.551 11.950 -22.027 1.00 89.00 258 MET A C 1
ATOM 2086 O O . MET A 1 258 ? 3.608 11.855 -23.255 1.00 89.00 258 MET A O 1
ATOM 2090 N N . LEU A 1 259 ? 3.073 13.041 -21.421 1.00 90.38 259 LEU A N 1
ATOM 2091 C CA . LEU A 1 259 ? 2.583 14.217 -22.143 1.00 90.38 259 LEU A CA 1
ATOM 2092 C C . LEU A 1 259 ? 3.692 14.851 -22.988 1.00 90.38 259 LEU A C 1
ATOM 2094 O O . LEU A 1 259 ? 3.463 15.175 -24.152 1.00 90.38 259 LEU A O 1
ATOM 2098 N N . MET A 1 260 ? 4.913 14.969 -22.458 1.00 89.88 260 MET A N 1
ATOM 2099 C CA . MET A 1 260 ? 6.033 15.483 -23.246 1.00 89.88 260 MET A CA 1
ATOM 2100 C C . MET A 1 260 ? 6.357 14.593 -24.444 1.00 89.88 260 MET A C 1
ATOM 2102 O O . MET A 1 260 ? 6.562 15.102 -25.546 1.00 89.88 260 MET A O 1
ATOM 2106 N N . MET A 1 261 ? 6.330 13.272 -24.279 1.00 89.12 261 MET A N 1
ATOM 2107 C CA . MET A 1 261 ? 6.555 12.353 -25.392 1.00 89.12 261 MET A CA 1
ATOM 2108 C C . MET A 1 261 ? 5.475 12.461 -26.483 1.00 89.12 261 MET A C 1
ATOM 2110 O O . MET A 1 261 ? 5.799 12.277 -27.654 1.00 89.12 261 MET A O 1
ATOM 2114 N N . MET A 1 262 ? 4.220 12.749 -26.127 1.00 86.12 262 MET A N 1
ATOM 2115 C CA . MET A 1 262 ? 3.114 12.839 -27.089 1.00 86.12 262 MET A CA 1
ATOM 2116 C C . MET A 1 262 ? 2.976 14.209 -27.762 1.00 86.12 262 MET A C 1
ATOM 2118 O O . MET A 1 262 ? 2.623 14.264 -28.937 1.00 86.12 262 MET A O 1
ATOM 2122 N N . PHE A 1 263 ? 3.226 15.301 -27.034 1.00 85.75 263 PHE A N 1
ATOM 2123 C CA . PHE A 1 263 ? 2.879 16.655 -27.485 1.00 85.75 263 PHE A CA 1
ATOM 2124 C C . PHE A 1 263 ? 4.082 17.541 -27.829 1.00 85.75 263 PHE A C 1
ATOM 2126 O O . PHE A 1 263 ? 3.910 18.594 -28.445 1.00 85.75 263 PHE A O 1
ATOM 2133 N N . THR A 1 264 ? 5.313 17.162 -27.466 1.00 83.50 264 THR A N 1
ATOM 2134 C CA . THR A 1 264 ? 6.488 17.947 -27.878 1.00 83.50 264 THR A CA 1
ATOM 2135 C C . THR A 1 264 ? 6.839 17.669 -29.334 1.00 83.50 264 THR A C 1
ATOM 2137 O O . THR A 1 264 ? 6.798 16.533 -29.786 1.00 83.50 264 THR A O 1
ATOM 2140 N N . LYS A 1 265 ? 7.309 18.685 -30.070 1.00 76.62 265 LYS A N 1
ATOM 2141 C CA . LYS A 1 265 ? 7.763 18.527 -31.471 1.00 76.62 265 LYS A CA 1
ATOM 2142 C C . LYS A 1 265 ? 8.820 17.422 -31.634 1.00 76.62 265 LYS A C 1
ATOM 2144 O O . LYS A 1 265 ? 8.902 16.752 -32.662 1.00 76.62 265 LYS A O 1
ATOM 2149 N N . ASN A 1 266 ? 9.618 17.208 -30.588 1.00 75.94 266 ASN A N 1
ATOM 2150 C CA . ASN A 1 266 ? 10.678 16.210 -30.565 1.00 75.94 266 ASN A CA 1
ATOM 2151 C C . ASN A 1 266 ? 10.209 14.839 -30.052 1.00 75.94 266 ASN A C 1
ATOM 2153 O O . ASN A 1 266 ? 10.952 13.872 -30.193 1.00 75.94 266 ASN A O 1
ATOM 2157 N N . ASN A 1 267 ? 8.969 14.690 -29.578 1.00 82.00 267 ASN A N 1
ATOM 2158 C CA . ASN A 1 267 ? 8.427 13.478 -28.955 1.00 82.00 267 ASN A CA 1
ATOM 2159 C C . ASN A 1 267 ? 9.397 12.867 -27.925 1.00 82.00 267 ASN A C 1
ATOM 2161 O O . ASN A 1 267 ? 9.598 11.655 -27.916 1.00 82.00 267 ASN A O 1
ATOM 2165 N N . PHE A 1 268 ? 10.096 13.671 -27.125 1.00 86.12 268 PHE A N 1
ATOM 2166 C CA . PHE A 1 268 ? 11.050 13.158 -26.134 1.00 86.12 268 PHE A CA 1
ATOM 2167 C C . PHE A 1 268 ? 10.386 13.060 -24.763 1.00 86.12 268 PHE A C 1
ATOM 2169 O O . PHE A 1 268 ? 9.708 13.991 -24.337 1.00 86.12 268 PHE A O 1
ATOM 2176 N N . ALA A 1 269 ? 10.595 11.934 -24.081 1.00 89.06 269 ALA A N 1
ATOM 2177 C CA . ALA A 1 269 ? 10.309 11.813 -22.654 1.00 89.06 269 ALA A CA 1
ATOM 2178 C C . ALA A 1 269 ? 11.408 12.519 -21.827 1.00 89.06 269 ALA A C 1
ATOM 2180 O O . ALA A 1 269 ? 12.488 12.810 -22.357 1.00 89.06 269 ALA A O 1
ATOM 2181 N N . ILE A 1 270 ? 11.187 12.762 -20.526 1.00 91.50 270 ILE A N 1
ATOM 2182 C CA . ILE A 1 270 ? 12.191 13.445 -19.671 1.00 91.50 270 ILE A CA 1
ATOM 2183 C C . ILE A 1 270 ? 13.507 12.657 -19.671 1.00 91.50 270 ILE A C 1
ATOM 2185 O O . ILE A 1 270 ? 14.585 13.224 -19.858 1.00 91.50 270 ILE A O 1
ATOM 2189 N N . HIS A 1 271 ? 13.427 11.333 -19.529 1.00 92.38 271 HIS A N 1
ATOM 2190 C CA . HIS A 1 271 ? 14.603 10.466 -19.530 1.00 92.38 271 HIS A CA 1
ATOM 2191 C C . HIS A 1 271 ? 15.333 10.419 -20.885 1.00 92.38 271 HIS A C 1
ATOM 2193 O O . HIS A 1 271 ? 16.551 10.236 -20.913 1.00 92.38 271 HIS A O 1
ATOM 2199 N N . ASP A 1 272 ? 14.629 10.610 -22.008 1.00 90.31 272 ASP A N 1
ATOM 2200 C CA . ASP A 1 272 ? 15.251 10.712 -23.336 1.00 90.31 272 ASP A CA 1
ATOM 2201 C C . ASP A 1 272 ? 16.073 12.007 -23.442 1.00 90.31 272 ASP A C 1
ATOM 2203 O O . ASP A 1 272 ? 17.226 11.978 -23.888 1.00 90.31 272 ASP A O 1
ATOM 2207 N N . TYR A 1 273 ? 15.502 13.121 -22.963 1.00 90.19 273 TYR A N 1
ATOM 2208 C CA . TYR A 1 273 ? 16.147 14.434 -22.936 1.00 90.19 273 TYR A CA 1
ATOM 2209 C C . TYR A 1 273 ? 17.401 14.433 -22.053 1.00 90.19 273 TYR A C 1
ATOM 2211 O O . TYR A 1 273 ? 18.477 14.832 -22.501 1.00 90.19 273 TYR A O 1
ATOM 2219 N N . ALA A 1 274 ? 17.291 13.911 -20.829 1.00 91.25 274 ALA A N 1
ATOM 2220 C CA . ALA A 1 274 ? 18.393 13.865 -19.871 1.00 91.25 274 ALA A CA 1
ATOM 2221 C C . ALA A 1 274 ? 19.584 13.026 -20.368 1.00 91.25 274 ALA A C 1
ATOM 2223 O O . ALA A 1 274 ? 20.738 13.417 -20.203 1.00 91.25 274 ALA A O 1
ATOM 2224 N N . ALA A 1 275 ? 19.319 11.891 -21.018 1.00 91.75 275 ALA A N 1
ATOM 2225 C CA . ALA A 1 275 ? 20.368 11.001 -21.514 1.00 91.75 275 ALA A CA 1
ATOM 2226 C C . ALA A 1 275 ? 20.881 11.350 -22.923 1.00 91.75 275 ALA A C 1
ATOM 2228 O O . ALA A 1 275 ? 21.805 10.698 -23.422 1.00 91.75 275 ALA A O 1
ATOM 2229 N N . ARG A 1 276 ? 20.291 12.363 -23.575 1.00 90.06 276 ARG A N 1
ATOM 2230 C CA . ARG A 1 276 ? 20.546 12.726 -24.979 1.00 90.06 276 ARG A CA 1
ATOM 2231 C C . ARG A 1 276 ? 20.377 11.538 -25.933 1.00 90.06 276 ARG A C 1
ATOM 2233 O O . ARG A 1 276 ? 21.231 11.263 -26.780 1.00 90.06 276 ARG A O 1
ATOM 2240 N N . THR A 1 277 ? 19.270 10.822 -25.773 1.00 90.50 277 THR A N 1
ATOM 2241 C CA . THR A 1 277 ? 18.935 9.629 -26.565 1.00 90.50 277 THR A CA 1
ATOM 2242 C C . THR A 1 277 ? 17.584 9.787 -27.243 1.00 90.50 277 THR A C 1
ATOM 2244 O O . THR A 1 277 ? 16.738 10.536 -26.764 1.00 90.50 277 THR A O 1
ATOM 2247 N N . LEU A 1 278 ? 17.361 9.044 -28.322 1.00 89.81 278 LEU A N 1
ATOM 2248 C CA . LEU A 1 278 ? 16.042 8.894 -28.925 1.00 89.81 278 LEU A CA 1
ATOM 2249 C C . LEU A 1 278 ? 15.717 7.430 -29.209 1.00 89.81 278 LEU A C 1
ATOM 2251 O O . LEU A 1 278 ? 16.592 6.564 -29.187 1.00 89.81 278 LEU A O 1
ATOM 2255 N N . VAL A 1 279 ? 14.440 7.169 -29.478 1.00 89.44 279 VAL A N 1
ATOM 2256 C CA . VAL A 1 279 ? 13.947 5.843 -29.846 1.00 89.44 279 VAL A CA 1
ATOM 2257 C C . VAL A 1 279 ? 13.734 5.780 -31.356 1.00 89.44 279 VAL A C 1
ATOM 2259 O O . VAL A 1 279 ? 13.032 6.616 -31.932 1.00 89.44 279 VAL A O 1
ATOM 2262 N N . LEU A 1 280 ? 14.338 4.773 -31.975 1.00 89.44 280 LEU A N 1
ATOM 2263 C CA . LEU A 1 280 ? 14.377 4.541 -33.414 1.00 89.44 280 LEU A CA 1
ATOM 2264 C C . LEU A 1 280 ? 13.602 3.274 -33.770 1.00 89.44 280 LEU A C 1
ATOM 2266 O O . LEU A 1 280 ? 13.545 2.346 -32.964 1.00 89.44 280 LEU A O 1
ATOM 2270 N N . ASP A 1 281 ? 13.040 3.222 -34.973 1.00 90.12 281 ASP A N 1
ATOM 2271 C CA . ASP A 1 281 ? 12.392 2.026 -35.514 1.00 90.12 281 ASP A CA 1
ATOM 2272 C C . ASP A 1 281 ? 13.387 1.228 -36.374 1.00 90.12 281 ASP A C 1
ATOM 2274 O O . ASP A 1 281 ? 13.805 1.678 -37.446 1.00 90.12 281 ASP A O 1
ATOM 2278 N N . ASN A 1 282 ? 13.759 0.025 -35.922 1.00 86.94 282 ASN A N 1
ATOM 2279 C CA . ASN A 1 282 ? 14.682 -0.843 -36.657 1.00 86.94 282 ASN A CA 1
ATOM 2280 C C . ASN A 1 282 ? 14.127 -1.245 -38.029 1.00 86.94 282 ASN A C 1
ATOM 2282 O O . ASN A 1 282 ? 14.911 -1.486 -38.945 1.00 86.94 282 ASN A O 1
ATOM 2286 N N . LYS A 1 283 ? 12.799 -1.306 -38.206 1.00 87.06 283 LYS A N 1
ATOM 2287 C CA . LYS A 1 283 ? 12.181 -1.662 -39.492 1.00 87.06 283 LYS A CA 1
ATOM 2288 C C . LYS A 1 283 ? 12.403 -0.571 -40.533 1.00 87.06 283 LYS A C 1
ATOM 2290 O O . LYS A 1 283 ? 12.616 -0.893 -41.698 1.00 87.06 283 LYS A O 1
ATOM 2295 N N . LEU A 1 284 ? 12.375 0.701 -40.127 1.00 85.31 284 LEU A N 1
ATOM 2296 C CA . LEU A 1 284 ? 12.674 1.824 -41.022 1.00 85.31 284 LEU A CA 1
ATOM 2297 C C . LEU A 1 284 ? 14.150 1.821 -41.428 1.00 85.31 284 LEU A C 1
ATOM 2299 O O . LEU A 1 284 ? 14.457 1.939 -42.609 1.00 85.31 284 LEU A O 1
ATOM 2303 N N . ILE A 1 285 ? 15.047 1.591 -40.467 1.00 83.44 285 ILE A N 1
ATOM 2304 C CA . ILE A 1 285 ? 16.493 1.508 -40.721 1.00 83.44 285 ILE A CA 1
ATOM 2305 C C . ILE A 1 285 ? 16.813 0.361 -41.687 1.00 83.44 285 ILE A C 1
ATOM 2307 O O . ILE A 1 285 ? 17.530 0.556 -42.664 1.00 83.44 285 ILE A O 1
ATOM 2311 N N . ALA A 1 286 ? 16.241 -0.824 -41.456 1.00 82.81 286 ALA A N 1
ATOM 2312 C CA . ALA A 1 286 ? 16.449 -1.981 -42.322 1.00 82.81 286 ALA A CA 1
ATOM 2313 C C . ALA A 1 286 ? 15.929 -1.748 -43.753 1.00 82.81 286 ALA A C 1
ATOM 2315 O O . ALA A 1 286 ? 16.564 -2.172 -44.715 1.00 82.81 286 ALA A O 1
ATOM 2316 N N . ARG A 1 287 ? 14.794 -1.051 -43.914 1.00 82.31 287 ARG A N 1
ATOM 2317 C CA . ARG A 1 287 ? 14.243 -0.702 -45.236 1.00 82.31 287 ARG A CA 1
ATOM 2318 C C . ARG A 1 287 ? 15.151 0.238 -46.021 1.00 82.31 287 ARG A C 1
ATOM 2320 O O . ARG A 1 287 ? 15.348 0.006 -47.212 1.00 82.31 287 ARG A O 1
ATOM 2327 N N . GLU A 1 288 ? 15.709 1.263 -45.378 1.00 80.38 288 GLU A N 1
ATOM 2328 C CA . GLU A 1 288 ? 16.642 2.169 -46.058 1.00 80.38 288 GLU A CA 1
ATOM 2329 C C . GLU A 1 288 ? 17.945 1.448 -46.413 1.00 80.38 288 GLU A C 1
ATOM 2331 O O . GLU A 1 288 ? 18.372 1.529 -47.557 1.00 80.38 288 GLU A O 1
ATOM 2336 N N . MET A 1 289 ? 18.516 0.650 -45.503 1.00 76.44 289 MET A N 1
ATOM 2337 C CA . MET A 1 289 ? 19.729 -0.128 -45.798 1.00 76.44 289 MET A CA 1
ATOM 2338 C C . MET A 1 289 ? 19.540 -1.097 -46.975 1.00 76.44 289 MET A C 1
ATOM 2340 O O . MET A 1 289 ? 20.405 -1.178 -47.841 1.00 76.44 289 MET A O 1
ATOM 2344 N N . ASN A 1 290 ? 18.396 -1.784 -47.056 1.00 75.94 290 ASN A N 1
ATOM 2345 C CA . ASN A 1 290 ? 18.099 -2.679 -48.178 1.00 75.94 290 ASN A CA 1
ATOM 2346 C C . ASN A 1 290 ? 17.900 -1.921 -49.498 1.00 75.94 290 ASN A C 1
ATOM 2348 O O . ASN A 1 290 ? 18.330 -2.394 -50.543 1.00 75.94 290 ASN A O 1
ATOM 2352 N N . THR A 1 291 ? 17.266 -0.745 -49.459 1.00 75.44 291 THR A N 1
ATOM 2353 C CA . THR A 1 291 ? 17.113 0.104 -50.653 1.00 75.44 291 THR A CA 1
ATOM 2354 C C . THR A 1 291 ? 18.472 0.584 -51.154 1.00 75.44 291 THR A C 1
ATOM 2356 O O . THR A 1 291 ? 18.746 0.481 -52.342 1.00 75.44 291 THR A O 1
ATOM 2359 N N . THR A 1 292 ? 19.342 1.049 -50.256 1.00 72.31 292 THR A N 1
ATOM 2360 C CA . THR A 1 292 ? 20.686 1.521 -50.609 1.00 72.31 292 THR A CA 1
ATOM 2361 C C . THR A 1 292 ? 21.545 0.405 -51.196 1.00 72.31 292 THR A C 1
ATOM 2363 O O . THR A 1 292 ? 22.177 0.615 -52.223 1.00 72.31 292 THR A O 1
ATOM 2366 N N . ASN A 1 293 ? 21.526 -0.793 -50.602 1.00 68.56 293 ASN A N 1
ATOM 2367 C CA . ASN A 1 293 ? 22.274 -1.933 -51.138 1.00 68.56 293 ASN A CA 1
ATOM 2368 C C . ASN A 1 293 ? 21.763 -2.341 -52.525 1.00 68.56 293 ASN A C 1
ATOM 2370 O O . ASN A 1 293 ? 22.565 -2.511 -53.432 1.00 68.56 293 ASN A O 1
ATOM 2374 N N . ASN A 1 294 ? 20.441 -2.389 -52.726 1.00 64.19 294 ASN A N 1
ATOM 2375 C CA . ASN A 1 294 ? 19.870 -2.684 -54.041 1.00 64.19 294 ASN A CA 1
ATOM 2376 C C . ASN A 1 294 ? 20.256 -1.637 -55.099 1.00 64.19 294 ASN A C 1
ATOM 2378 O O . ASN A 1 294 ? 20.452 -1.998 -56.252 1.00 64.19 294 ASN A O 1
ATOM 2382 N N . VAL A 1 295 ? 20.357 -0.352 -54.739 1.00 67.94 295 VAL A N 1
ATOM 2383 C CA . VAL A 1 295 ? 20.805 0.700 -55.670 1.00 67.94 295 VAL A CA 1
ATOM 2384 C C . VAL A 1 295 ? 22.280 0.520 -56.024 1.00 67.94 295 VAL A C 1
ATOM 2386 O O . VAL A 1 295 ? 22.612 0.557 -57.202 1.00 67.94 295 VAL A O 1
ATOM 2389 N N . ILE A 1 296 ? 23.142 0.251 -55.040 1.00 67.50 296 ILE A N 1
ATOM 2390 C CA . ILE A 1 296 ? 24.573 -0.006 -55.271 1.00 67.50 296 ILE A CA 1
ATOM 2391 C C . ILE A 1 296 ? 24.768 -1.251 -56.149 1.00 67.50 296 ILE A C 1
ATOM 2393 O O . ILE A 1 296 ? 25.582 -1.230 -57.066 1.00 67.50 296 ILE A O 1
ATOM 2397 N N . ASP A 1 297 ? 23.997 -2.314 -55.915 1.00 59.25 297 ASP A N 1
ATOM 2398 C CA . ASP A 1 297 ? 24.059 -3.540 -56.716 1.00 59.25 297 ASP A CA 1
ATOM 2399 C C . ASP A 1 297 ? 23.569 -3.311 -58.157 1.00 59.25 297 ASP A C 1
ATOM 2401 O O . ASP A 1 297 ? 24.103 -3.896 -59.101 1.00 59.25 297 ASP A O 1
ATOM 2405 N N . VAL A 1 298 ? 22.565 -2.448 -58.356 1.00 67.31 298 VAL A N 1
ATOM 2406 C CA . VAL A 1 298 ? 22.109 -2.043 -59.696 1.00 67.31 298 VAL A CA 1
ATOM 2407 C C . VAL A 1 298 ? 23.167 -1.188 -60.391 1.00 67.31 298 VAL A C 1
ATOM 2409 O O . VAL A 1 298 ? 23.493 -1.486 -61.536 1.00 67.31 298 VAL A O 1
ATOM 2412 N N . GLU A 1 299 ? 23.750 -0.201 -59.705 1.00 60.88 299 GLU A N 1
ATOM 2413 C CA . GLU A 1 299 ? 24.812 0.660 -60.244 1.00 60.88 299 GLU A CA 1
ATOM 2414 C C . GLU A 1 299 ? 26.071 -0.146 -60.612 1.00 60.88 299 GLU A C 1
ATOM 2416 O O . GLU A 1 299 ? 26.619 0.017 -61.704 1.00 60.88 299 GLU A O 1
ATOM 2421 N N . ALA A 1 300 ? 26.489 -1.091 -59.766 1.00 56.72 300 ALA A N 1
ATOM 2422 C CA . ALA A 1 300 ? 27.617 -1.983 -60.043 1.00 56.72 300 ALA A CA 1
ATOM 2423 C C . ALA A 1 300 ? 27.351 -2.925 -61.236 1.00 56.72 300 ALA A C 1
ATOM 2425 O O . ALA A 1 300 ? 28.247 -3.201 -62.040 1.00 56.72 300 ALA A O 1
ATOM 2426 N N . ASN A 1 301 ? 26.111 -3.396 -61.398 1.00 57.03 301 ASN A N 1
ATOM 2427 C CA . ASN A 1 301 ? 25.726 -4.214 -62.549 1.00 57.03 301 ASN A CA 1
ATOM 2428 C C . ASN A 1 301 ? 25.605 -3.392 -63.844 1.00 57.03 301 ASN A C 1
ATOM 2430 O O . ASN A 1 301 ? 25.937 -3.901 -64.912 1.00 57.03 301 ASN A O 1
ATOM 2434 N N . THR A 1 302 ? 25.189 -2.123 -63.786 1.00 58.28 302 THR A N 1
ATOM 2435 C CA . THR A 1 302 ? 25.180 -1.243 -64.968 1.00 58.28 302 THR A CA 1
ATOM 2436 C C . THR A 1 302 ? 26.591 -0.872 -65.420 1.00 58.28 302 THR A C 1
ATOM 2438 O O . THR A 1 302 ? 26.883 -0.997 -66.605 1.00 58.28 302 THR A O 1
ATOM 2441 N N . VAL A 1 303 ? 27.499 -0.551 -64.491 1.00 58.97 303 VAL A N 1
ATOM 2442 C CA . VAL A 1 303 ? 28.900 -0.213 -64.812 1.00 58.97 303 VAL A CA 1
ATOM 2443 C C . VAL A 1 303 ? 29.648 -1.412 -65.407 1.00 58.97 303 VAL A C 1
ATOM 2445 O O . VAL A 1 303 ? 30.349 -1.273 -66.403 1.00 58.97 303 VAL A O 1
ATOM 2448 N N . SER A 1 304 ? 29.429 -2.625 -64.885 1.00 54.88 304 SER A N 1
ATOM 2449 C CA . SER A 1 304 ? 30.025 -3.847 -65.459 1.00 54.88 304 SER A CA 1
ATOM 2450 C C . SER A 1 304 ? 29.428 -4.267 -66.812 1.00 54.88 304 SER A C 1
ATOM 2452 O O . SER A 1 304 ? 30.031 -5.065 -67.535 1.00 54.88 304 SER A O 1
ATOM 2454 N N . THR A 1 305 ? 28.251 -3.744 -67.174 1.00 52.41 305 THR A N 1
ATOM 2455 C CA . THR A 1 305 ? 27.652 -3.946 -68.502 1.00 52.41 305 THR A CA 1
ATOM 2456 C C . THR A 1 305 ? 28.192 -2.926 -69.510 1.00 52.41 305 THR A C 1
ATOM 2458 O O . THR A 1 305 ? 28.425 -3.296 -70.659 1.00 52.41 305 THR A O 1
ATOM 2461 N N . GLU A 1 306 ? 28.463 -1.690 -69.075 1.00 51.97 306 GLU A N 1
ATOM 2462 C CA . GLU A 1 306 ? 29.115 -0.649 -69.886 1.00 51.97 306 GLU A CA 1
ATOM 2463 C C . GLU A 1 306 ? 30.593 -0.984 -70.174 1.00 51.97 306 GLU A C 1
ATOM 2465 O O . GLU A 1 306 ? 30.990 -0.978 -71.340 1.00 51.97 306 GLU A O 1
ATOM 2470 N N . GLU A 1 307 ? 31.372 -1.442 -69.182 1.00 48.12 307 GLU A N 1
ATOM 2471 C CA . GLU A 1 307 ? 32.765 -1.892 -69.400 1.00 48.12 307 GLU A CA 1
ATOM 2472 C C . GLU A 1 307 ? 32.860 -3.078 -70.382 1.00 48.12 307 GLU A C 1
ATOM 2474 O O . GLU A 1 307 ? 33.787 -3.159 -71.186 1.00 48.12 307 GLU A O 1
ATOM 2479 N N . LYS A 1 308 ? 31.866 -3.980 -70.393 1.00 46.69 308 LYS A N 1
ATOM 2480 C CA . LYS A 1 308 ? 31.789 -5.078 -71.378 1.00 46.69 308 LYS A CA 1
ATOM 2481 C C . LYS A 1 308 ? 31.333 -4.637 -72.768 1.00 46.69 308 LYS A C 1
ATOM 2483 O O . LYS A 1 308 ? 31.531 -5.391 -73.724 1.00 46.69 308 LYS A O 1
ATOM 2488 N N . SER A 1 309 ? 30.676 -3.484 -72.890 1.00 45.88 309 SER A N 1
ATOM 2489 C CA . SER A 1 309 ? 30.308 -2.923 -74.192 1.00 45.88 309 SER A CA 1
ATOM 2490 C C . SER A 1 309 ? 31.462 -2.158 -74.835 1.00 45.88 309 SER A C 1
ATOM 2492 O O . SER A 1 309 ? 31.624 -2.263 -76.047 1.00 45.88 309 SER A O 1
ATOM 2494 N N . ASP A 1 310 ? 32.326 -1.524 -74.038 1.00 43.22 310 ASP A N 1
ATOM 2495 C CA . ASP A 1 310 ? 33.512 -0.832 -74.553 1.00 43.22 310 ASP A CA 1
ATOM 2496 C C . ASP A 1 310 ? 34.603 -1.813 -75.020 1.00 43.22 310 ASP A C 1
ATOM 2498 O O . ASP A 1 310 ? 35.197 -1.607 -76.078 1.00 43.22 310 ASP A O 1
ATOM 2502 N N . GLU A 1 311 ? 34.782 -2.959 -74.348 1.00 41.28 311 GLU A N 1
ATOM 2503 C CA . GLU A 1 311 ? 35.762 -3.989 -74.752 1.00 41.28 311 GLU A CA 1
ATOM 2504 C C . GLU A 1 311 ? 35.361 -4.757 -76.037 1.00 41.28 311 GLU A C 1
ATOM 2506 O O . GLU A 1 311 ? 36.173 -5.453 -76.651 1.00 41.28 311 GLU A O 1
ATOM 2511 N N . LYS A 1 312 ? 34.106 -4.627 -76.493 1.00 38.50 312 LYS A N 1
ATOM 2512 C CA . LYS A 1 312 ? 33.608 -5.293 -77.712 1.00 38.50 312 LYS A CA 1
ATOM 2513 C C . LYS A 1 312 ? 33.750 -4.462 -78.987 1.00 38.50 312 LYS A C 1
ATOM 2515 O O . LYS A 1 312 ? 33.558 -5.010 -80.073 1.00 38.50 312 LYS A O 1
ATOM 2520 N N . THR A 1 313 ? 34.100 -3.183 -78.877 1.00 36.38 313 THR A N 1
ATOM 2521 C CA . THR A 1 313 ? 34.206 -2.281 -80.036 1.00 36.38 313 THR A CA 1
ATOM 2522 C C . THR A 1 313 ? 35.611 -2.231 -80.640 1.00 36.38 313 THR A C 1
ATOM 2524 O O . THR A 1 313 ? 35.763 -1.747 -81.754 1.00 36.38 313 THR A O 1
ATOM 2527 N N . GLU A 1 314 ? 36.628 -2.786 -79.970 1.00 36.84 314 GLU A N 1
ATOM 2528 C CA . GLU A 1 314 ? 38.028 -2.702 -80.425 1.00 36.84 314 GLU A CA 1
ATOM 2529 C C . GLU A 1 314 ? 38.537 -3.951 -81.181 1.00 36.84 314 GLU A C 1
ATOM 2531 O O . GLU A 1 314 ? 39.635 -3.932 -81.721 1.00 36.84 314 GLU A O 1
ATOM 2536 N N . ASN A 1 315 ? 37.743 -5.027 -81.291 1.00 37.72 315 ASN A N 1
ATOM 2537 C CA . ASN A 1 315 ? 38.189 -6.311 -81.873 1.00 37.72 315 ASN A CA 1
ATOM 2538 C C . ASN A 1 315 ? 37.441 -6.764 -83.146 1.00 37.72 315 ASN A C 1
ATOM 2540 O O . ASN A 1 315 ? 37.420 -7.958 -83.449 1.00 37.72 315 ASN A O 1
ATOM 2544 N N . THR A 1 316 ? 36.835 -5.850 -83.918 1.00 36.16 316 THR A N 1
ATOM 2545 C CA . THR A 1 316 ? 36.097 -6.232 -85.146 1.00 36.16 316 THR A CA 1
ATOM 2546 C C . THR A 1 316 ? 36.448 -5.413 -86.395 1.00 36.16 316 THR A C 1
ATOM 2548 O O . THR A 1 316 ? 35.571 -5.123 -87.199 1.00 36.16 316 THR A O 1
ATOM 2551 N N . GLU A 1 317 ? 37.721 -5.083 -86.613 1.00 41.47 317 GLU A N 1
ATOM 2552 C CA . GLU A 1 317 ? 38.218 -4.663 -87.935 1.00 41.47 317 GLU A CA 1
ATOM 2553 C C . GLU A 1 317 ? 39.555 -5.353 -88.242 1.00 41.47 317 GLU A C 1
ATOM 2555 O O . GLU A 1 317 ? 40.605 -4.845 -87.886 1.00 41.47 317 GLU A O 1
ATOM 2560 N N . GLU A 1 318 ? 39.490 -6.551 -88.838 1.00 39.59 318 GLU A N 1
ATOM 2561 C CA . GLU A 1 318 ? 40.440 -7.132 -89.820 1.00 39.59 318 GLU A CA 1
ATOM 2562 C C . GLU A 1 318 ? 40.445 -8.669 -89.745 1.00 39.59 318 GLU A C 1
ATOM 2564 O O . GLU A 1 318 ? 41.321 -9.256 -89.125 1.00 39.59 318 GLU A O 1
ATOM 2569 N N . VAL A 1 319 ? 39.515 -9.344 -90.440 1.00 34.91 319 VAL A N 1
ATOM 2570 C CA . VAL A 1 319 ? 39.789 -10.642 -91.100 1.00 34.91 319 VAL A CA 1
ATOM 2571 C C . VAL A 1 319 ? 38.901 -10.785 -92.352 1.00 34.91 319 VAL A C 1
ATOM 2573 O O . VAL A 1 319 ? 37.756 -11.212 -92.280 1.00 34.91 319 VAL A O 1
ATOM 2576 N N . ILE A 1 320 ? 39.459 -10.359 -93.489 1.00 37.59 320 ILE A N 1
ATOM 2577 C CA . ILE A 1 320 ? 39.554 -11.033 -94.802 1.00 37.59 320 ILE A CA 1
ATOM 2578 C C . ILE A 1 320 ? 38.421 -12.000 -95.211 1.00 37.59 320 ILE A C 1
ATOM 2580 O O . ILE A 1 320 ? 38.300 -13.091 -94.658 1.00 37.59 320 ILE A O 1
ATOM 2584 N N . GLU A 1 321 ? 37.779 -11.718 -96.354 1.00 30.16 321 GLU A N 1
ATOM 2585 C CA . GLU A 1 321 ? 37.220 -12.762 -97.224 1.00 30.16 321 GLU A CA 1
ATOM 2586 C C . GLU A 1 321 ? 37.761 -12.613 -98.662 1.00 30.16 321 GLU A C 1
ATOM 2588 O O . GLU A 1 321 ? 37.429 -11.683 -99.395 1.00 30.16 321 GLU A O 1
ATOM 2593 N N . ILE A 1 322 ? 38.652 -13.538 -99.041 1.00 36.25 322 ILE A N 1
ATOM 2594 C CA . ILE A 1 322 ? 39.078 -13.827 -100.418 1.00 36.25 322 ILE A CA 1
ATOM 2595 C C . ILE A 1 322 ? 38.363 -15.110 -100.847 1.00 36.25 322 ILE A C 1
ATOM 2597 O O . ILE A 1 322 ? 38.471 -16.111 -100.137 1.00 36.25 322 ILE A O 1
ATOM 2601 N N . LYS A 1 323 ? 37.713 -15.086 -102.019 1.00 32.50 323 LYS A N 1
ATOM 2602 C CA . LYS A 1 323 ? 37.501 -16.184 -103.000 1.00 32.50 323 LYS A CA 1
ATOM 2603 C C . LYS A 1 323 ? 36.460 -15.715 -104.024 1.00 32.50 323 LYS A C 1
ATOM 2605 O O . LYS A 1 323 ? 35.501 -15.070 -103.637 1.00 32.50 323 LYS A O 1
ATOM 2610 N N . ASN A 1 324 ? 36.458 -16.058 -105.304 1.00 32.84 324 ASN A N 1
ATOM 2611 C CA . ASN A 1 324 ? 37.380 -16.668 -106.261 1.00 32.84 324 ASN A CA 1
ATOM 2612 C C . ASN A 1 324 ? 36.666 -16.472 -107.614 1.00 32.84 324 ASN A C 1
ATOM 2614 O O . ASN A 1 324 ? 35.461 -16.716 -107.678 1.00 32.84 324 ASN A O 1
ATOM 2618 N N . SER A 1 325 ? 37.370 -16.136 -108.691 1.00 29.97 325 SER A N 1
ATOM 2619 C CA . SER A 1 325 ? 36.888 -16.449 -110.043 1.00 29.97 325 SER A CA 1
ATOM 2620 C C . SER A 1 325 ? 38.073 -16.596 -110.989 1.00 29.97 325 SER A C 1
ATOM 2622 O O . SER A 1 325 ? 38.617 -15.599 -111.454 1.00 29.97 325 SER A O 1
ATOM 2624 N N . ASP A 1 326 ? 38.443 -17.845 -111.250 1.00 38.69 326 ASP A N 1
ATOM 2625 C CA . ASP A 1 326 ? 39.200 -18.237 -112.432 1.00 38.69 326 ASP A CA 1
ATOM 2626 C C . ASP A 1 326 ? 38.303 -19.111 -113.320 1.00 38.69 326 ASP A C 1
ATOM 2628 O O . ASP A 1 326 ? 37.449 -19.846 -112.810 1.00 38.69 326 ASP A O 1
ATOM 2632 N N . VAL A 1 327 ? 38.646 -19.073 -114.612 1.00 35.59 327 VAL A N 1
ATOM 2633 C CA . VAL A 1 327 ? 38.494 -20.089 -115.672 1.00 35.59 327 VAL A CA 1
ATOM 2634 C C . VAL A 1 327 ? 37.500 -19.760 -116.806 1.00 35.59 327 VAL A C 1
ATOM 2636 O O . VAL A 1 327 ? 36.301 -20.001 -116.703 1.00 35.59 327 VAL A O 1
ATOM 2639 N N . ASP A 1 328 ? 38.120 -19.234 -117.876 1.00 37.47 328 ASP A N 1
ATOM 2640 C CA . ASP A 1 328 ? 38.069 -19.581 -119.314 1.00 37.47 328 ASP A CA 1
ATOM 2641 C C . ASP A 1 328 ? 36.734 -19.550 -120.088 1.00 37.47 328 ASP A C 1
ATOM 2643 O O . ASP A 1 328 ? 35.819 -20.321 -119.810 1.00 37.47 328 ASP A O 1
ATOM 2647 N N . GLU A 1 329 ? 36.636 -18.719 -121.140 1.00 33.03 329 GLU A N 1
ATOM 2648 C CA . GLU A 1 329 ? 37.165 -18.966 -122.504 1.00 33.03 329 GLU A CA 1
ATOM 2649 C C . GLU A 1 329 ? 37.263 -17.655 -123.314 1.00 33.03 329 GLU A C 1
ATOM 2651 O O . GLU A 1 329 ? 36.391 -16.770 -123.121 1.00 33.03 329 GLU A O 1
#

pLDDT: mean 85.53, std 15.73, range [29.97, 97.56]

Foldseek 3Di:
DPQQFFDDLVLVVQLVVVLVVQLVVQLVVCLPPPLVVVLCPDPLLVVLVVLLLVVVVVLVLAWDQDPVRDIDGCADPVNDDLVCVVVLLVSLQVLCCVLDVVSPVNVVLLVVLVVPVQFWDADPVVRDTHGDAPPVRHGDDCSVVSVVSSVVSVVSNLVSCCPPPPSNVVSVVSNVCSVVVSSLVSSLVSLCCFQQVQLVPDPQRDGPSCVVQQKHKDALVDRPDRADSVLSVQLSVLVSCLVVVCVVVVNVSVVQQSCCLVPPPQSGGPSCVRSRMGMGHVVSVVVVVVVVVVVVVVVVVVVVVVVVVVVVPPPPPDDDDDDDDDDDD